Protein AF-A0A1X0R4D3-F1 (afdb_monomer_lite)

Organism: NCBI:txid86635

Foldseek 3Di:
DDDPVNLVVLLVVLLVLLVVLVVLLVVLQQQWEWDQDPVRFIAIGGDFAAFPCVQADPPDDDDDPDGGGGHDYDCVQCPDPLSVVLVVCCLALVNSVVSCCCQPNDPPCDPVNCVSRRPVVNSDVVVDNPRHDPVDHDPVSSVVSSVVVNVVSCVVVVVVVVVVVVVVVVVVVSVCCVVPVPVVVVVVVVD

pLDDT: mean 80.65, std 10.6, range [51.16, 93.94]

Sequence (191 aa):
LKTIEEAVVSASDYIVSYSVQVYKLVLLLKKSRFFKLDNDEIILQHKVGVSIQDIVPESFCCQSDITHFSPPIDRSCLTDDALKKEFNSLFNPSHLQMIHASYFGIQDVTEETLKKHPFQTALRQALNEDGRRSESTDPVVMKLALNRYISNFKNMWSQKMRSRKVLNRVLIVLLRIHLAPKRERRKIEEL

Radius of gyration: 21.41 Å; chains: 1; bounding box: 63×32×58 Å

Secondary structure (DSSP, 8-state):
---HHHHHHHHHHHHHHHHHHHHHHHHHHHHEEEEE-TTS-EEEEE----BGGGTS-TT----TT--BPPPPPPGGGGSSHHHHHHHHHTTSHHHHHHHHHHHHS-S---HHHHHT-HHHHHHHHHH-S-----TT--HHHHHHHHHHHHHHHHHHHHTHHHHHHHHHHHHHHHHHHHH-HHHHHHHHHT-

Structure (mmCIF, N/CA/C/O backbone):
data_AF-A0A1X0R4D3-F1
#
_entry.id   AF-A0A1X0R4D3-F1
#
loop_
_atom_site.group_PDB
_atom_site.id
_atom_site.type_symbol
_atom_site.label_atom_id
_atom_site.label_alt_id
_atom_site.label_comp_id
_atom_site.label_asym_id
_atom_site.label_entity_id
_atom_site.label_seq_id
_atom_site.pdbx_PDB_ins_code
_atom_site.Cartn_x
_atom_site.Cartn_y
_atom_site.Cartn_z
_atom_site.occupancy
_atom_site.B_iso_or_equiv
_atom_site.auth_seq_id
_atom_site.auth_comp_id
_atom_site.auth_asym_id
_atom_site.auth_atom_id
_atom_site.pdbx_PDB_model_num
ATOM 1 N N . LEU A 1 1 ? 10.159 -4.990 -36.218 1.00 51.62 1 LEU A N 1
ATOM 2 C CA . LEU A 1 1 ? 8.978 -4.322 -35.628 1.00 51.62 1 LEU A CA 1
ATOM 3 C C . LEU A 1 1 ? 8.179 -5.392 -34.910 1.00 51.62 1 LEU A C 1
ATOM 5 O O . LEU A 1 1 ? 7.858 -6.370 -35.571 1.00 51.62 1 LEU A O 1
ATOM 9 N N . LYS A 1 2 ? 7.899 -5.235 -33.609 1.00 61.34 2 LYS A N 1
ATOM 10 C CA . LYS A 1 2 ? 6.884 -6.077 -32.963 1.00 61.34 2 LYS A CA 1
ATOM 11 C C . LYS A 1 2 ? 5.542 -5.804 -33.636 1.00 61.34 2 LYS A C 1
ATOM 13 O O . LYS A 1 2 ? 5.251 -4.647 -33.959 1.00 61.34 2 LYS A O 1
ATOM 18 N N . THR A 1 3 ? 4.753 -6.837 -33.889 1.00 81.19 3 THR A N 1
ATOM 19 C CA . THR A 1 3 ? 3.391 -6.641 -34.400 1.00 81.19 3 THR A CA 1
ATOM 20 C C . THR A 1 3 ? 2.536 -5.938 -33.338 1.00 81.19 3 THR A C 1
ATOM 22 O O . THR A 1 3 ? 2.868 -5.929 -32.149 1.00 81.19 3 THR A O 1
ATOM 25 N N . ILE A 1 4 ? 1.424 -5.319 -33.750 1.00 82.12 4 ILE A N 1
ATOM 26 C CA . ILE A 1 4 ? 0.466 -4.719 -32.802 1.00 82.12 4 ILE A CA 1
ATOM 27 C C . ILE A 1 4 ? 0.003 -5.771 -31.783 1.00 82.12 4 ILE A C 1
ATOM 29 O O . ILE A 1 4 ? -0.114 -5.473 -30.599 1.00 82.12 4 ILE A O 1
ATOM 33 N N . GLU A 1 5 ? -0.199 -7.006 -32.238 1.00 84.94 5 GLU A N 1
ATOM 34 C CA . GLU A 1 5 ? -0.562 -8.148 -31.403 1.00 84.94 5 GLU A CA 1
ATOM 35 C C . GLU A 1 5 ? 0.489 -8.433 -30.320 1.00 84.94 5 GLU A C 1
ATOM 37 O O . GLU A 1 5 ? 0.162 -8.435 -29.134 1.00 84.94 5 GLU A O 1
ATOM 42 N N . GLU A 1 6 ? 1.764 -8.561 -30.693 1.00 84.25 6 GLU A N 1
ATOM 43 C CA . GLU A 1 6 ? 2.861 -8.778 -29.740 1.00 84.25 6 GLU A CA 1
ATOM 44 C C . GLU A 1 6 ? 2.986 -7.639 -28.720 1.00 84.25 6 GLU A C 1
ATOM 46 O O . GLU A 1 6 ? 3.268 -7.879 -27.544 1.00 84.25 6 GLU A O 1
ATOM 51 N N . ALA A 1 7 ? 2.762 -6.392 -29.142 1.00 83.62 7 ALA A N 1
ATOM 52 C CA . ALA A 1 7 ? 2.779 -5.244 -28.241 1.00 83.62 7 ALA A CA 1
ATOM 53 C C . ALA A 1 7 ? 1.626 -5.295 -27.223 1.00 83.62 7 ALA A C 1
ATOM 55 O O . ALA A 1 7 ? 1.833 -4.984 -26.048 1.00 83.62 7 ALA A O 1
ATOM 56 N N . VAL A 1 8 ? 0.430 -5.714 -27.646 1.00 85.56 8 VAL A N 1
ATOM 57 C CA . VAL A 1 8 ? -0.743 -5.866 -26.769 1.00 85.56 8 VAL A CA 1
ATOM 58 C C . VAL A 1 8 ? -0.556 -7.012 -25.774 1.00 85.56 8 VAL A C 1
ATOM 60 O O . VAL A 1 8 ? -0.845 -6.831 -24.587 1.00 85.56 8 VAL A O 1
ATOM 63 N N . VAL A 1 9 ? -0.038 -8.159 -26.220 1.00 86.31 9 VAL A N 1
ATOM 64 C CA . VAL A 1 9 ? 0.290 -9.295 -25.339 1.00 86.31 9 VAL A CA 1
ATOM 65 C C . VAL A 1 9 ? 1.323 -8.865 -24.299 1.00 86.31 9 VAL A C 1
ATOM 67 O O . VAL A 1 9 ? 1.075 -8.954 -23.099 1.00 86.31 9 VAL A O 1
ATOM 70 N N . SER A 1 10 ? 2.421 -8.256 -24.747 1.00 85.56 10 SER A N 1
ATOM 71 C CA . SER A 1 10 ? 3.508 -7.797 -23.878 1.00 85.56 10 SER A CA 1
ATOM 72 C C . SER A 1 10 ? 3.051 -6.738 -22.861 1.00 85.56 10 SER A C 1
ATOM 74 O O . SER A 1 10 ? 3.453 -6.779 -21.698 1.00 85.56 10 SER A O 1
ATOM 76 N N . ALA A 1 11 ? 2.165 -5.816 -23.258 1.00 86.69 11 ALA A N 1
ATOM 77 C CA . ALA A 1 11 ? 1.547 -4.861 -22.338 1.00 86.69 11 ALA A CA 1
ATOM 78 C C . ALA A 1 11 ? 0.682 -5.555 -21.275 1.00 86.69 11 ALA A C 1
ATOM 80 O O . ALA A 1 11 ? 0.695 -5.154 -20.108 1.00 86.69 11 ALA A O 1
ATOM 81 N N . SER A 1 12 ? -0.073 -6.576 -21.679 1.00 87.69 12 SER A N 1
ATOM 82 C CA . SER A 1 12 ? -0.988 -7.310 -20.803 1.00 87.69 12 SER A CA 1
ATOM 83 C C . SER A 1 12 ? -0.219 -8.133 -19.772 1.00 87.69 12 SER A C 1
ATOM 85 O O . SER A 1 12 ? -0.490 -8.005 -18.577 1.00 87.69 12 SER A O 1
ATOM 87 N N . ASP A 1 13 ? 0.803 -8.875 -20.203 1.00 88.19 13 ASP A N 1
ATOM 88 C CA . ASP A 1 13 ? 1.687 -9.651 -19.323 1.00 88.19 13 ASP A CA 1
ATOM 89 C C . ASP A 1 13 ? 2.380 -8.759 -18.290 1.00 88.19 13 ASP A C 1
ATOM 91 O O . ASP A 1 13 ? 2.446 -9.083 -17.096 1.00 88.19 13 ASP A O 1
ATOM 95 N N . TYR A 1 14 ? 2.850 -7.589 -18.733 1.00 88.44 14 TYR A N 1
ATOM 96 C CA . TYR A 1 14 ? 3.428 -6.588 -17.848 1.00 88.44 14 TYR A CA 1
ATOM 97 C C . TYR A 1 14 ? 2.412 -6.077 -16.818 1.00 88.44 14 TYR A C 1
ATOM 99 O O . TYR A 1 14 ? 2.726 -6.043 -15.628 1.00 88.44 14 TYR A O 1
ATOM 107 N N . ILE A 1 15 ? 1.192 -5.710 -17.232 1.00 89.88 15 ILE A N 1
ATOM 108 C CA . ILE A 1 15 ? 0.157 -5.223 -16.304 1.00 89.88 15 ILE A CA 1
ATOM 109 C C . ILE A 1 15 ? -0.216 -6.301 -15.292 1.00 89.88 15 ILE A C 1
ATOM 111 O O . ILE A 1 15 ? -0.341 -5.981 -14.110 1.00 89.88 15 ILE A O 1
ATOM 115 N N . VAL A 1 16 ? -0.370 -7.557 -15.717 1.00 89.19 16 VAL A N 1
ATOM 116 C CA . VAL A 1 16 ? -0.650 -8.676 -14.808 1.00 89.19 16 VAL A CA 1
ATOM 117 C C . VAL A 1 16 ? 0.471 -8.788 -13.780 1.00 89.19 16 VAL A C 1
ATOM 119 O O . VAL A 1 16 ? 0.207 -8.698 -12.581 1.00 89.19 16 VAL A O 1
ATOM 122 N N . SER A 1 17 ? 1.722 -8.854 -14.232 1.00 87.81 17 SER A N 1
ATOM 123 C CA . SER A 1 17 ? 2.893 -8.965 -13.355 1.00 87.81 17 SER A CA 1
ATOM 124 C C . SER A 1 17 ? 3.000 -7.792 -12.375 1.00 87.81 17 SER A C 1
ATOM 126 O O . SER A 1 17 ? 3.180 -7.988 -11.174 1.00 87.81 17 SER A O 1
ATOM 128 N N . TYR A 1 18 ? 2.831 -6.562 -12.861 1.00 89.44 18 TYR A N 1
ATOM 129 C CA . TYR A 1 18 ? 2.862 -5.357 -12.037 1.00 89.44 18 TYR A CA 1
ATOM 130 C C . TYR A 1 18 ? 1.703 -5.318 -11.029 1.00 89.44 18 TYR A C 1
ATOM 132 O O . TYR A 1 18 ? 1.905 -5.014 -9.852 1.00 89.44 18 TYR A O 1
ATOM 140 N N . SER A 1 19 ? 0.491 -5.676 -11.460 1.00 89.88 19 SER A N 1
ATOM 141 C CA . SER A 1 19 ? -0.692 -5.708 -10.596 1.00 89.88 19 SER A CA 1
ATOM 142 C C . SER A 1 19 ? -0.553 -6.730 -9.469 1.00 89.88 19 SER A C 1
ATOM 144 O O . SER A 1 19 ? -0.961 -6.441 -8.345 1.00 89.88 19 SER A O 1
ATOM 146 N N . VAL A 1 20 ? 0.101 -7.870 -9.724 1.00 90.00 20 VAL A N 1
ATOM 147 C CA . VAL A 1 20 ? 0.438 -8.860 -8.695 1.00 90.00 20 VAL A CA 1
ATOM 148 C C . VAL A 1 20 ? 1.355 -8.248 -7.638 1.00 90.00 20 VAL A C 1
ATOM 150 O O . VAL A 1 20 ? 1.100 -8.442 -6.451 1.00 90.00 20 VAL A O 1
ATOM 153 N N . GLN A 1 21 ? 2.367 -7.464 -8.023 1.00 88.50 21 GLN A N 1
ATOM 154 C CA . GLN A 1 21 ? 3.248 -6.801 -7.050 1.00 88.50 21 GLN A CA 1
ATOM 155 C C . GLN A 1 21 ? 2.489 -5.780 -6.195 1.00 88.50 21 GLN A C 1
ATOM 157 O O . GLN A 1 21 ? 2.586 -5.798 -4.967 1.00 88.50 21 GLN A O 1
ATOM 162 N N . VAL A 1 22 ? 1.648 -4.943 -6.813 1.00 91.00 22 VAL A N 1
ATOM 163 C CA . VAL A 1 22 ? 0.793 -4.002 -6.068 1.00 91.00 22 VAL A CA 1
ATOM 164 C C . VAL A 1 22 ? -0.162 -4.750 -5.131 1.00 91.00 22 VAL A C 1
ATOM 166 O O . VAL A 1 22 ? -0.347 -4.346 -3.984 1.00 91.00 22 VAL A O 1
ATOM 169 N N . TYR A 1 23 ? -0.748 -5.860 -5.582 1.00 90.56 23 TYR A N 1
ATOM 170 C CA . TYR A 1 23 ? -1.668 -6.661 -4.780 1.00 90.56 23 TYR A CA 1
ATOM 171 C C . TYR A 1 23 ? -0.977 -7.347 -3.596 1.00 90.56 23 TYR A C 1
ATOM 173 O O . TYR A 1 23 ? -1.506 -7.302 -2.485 1.00 90.56 23 TYR A O 1
ATOM 181 N N . LYS A 1 24 ? 0.227 -7.903 -3.789 1.00 89.69 24 LYS A N 1
ATOM 182 C CA . LYS A 1 24 ? 1.063 -8.453 -2.707 1.00 89.69 24 LYS A CA 1
ATOM 183 C C . LYS A 1 24 ? 1.310 -7.410 -1.613 1.00 89.69 24 LYS A C 1
ATOM 185 O O . LYS A 1 24 ? 1.099 -7.706 -0.439 1.00 89.69 24 LYS A O 1
ATOM 190 N N . LEU A 1 25 ? 1.662 -6.178 -1.991 1.00 90.19 25 LEU A N 1
ATOM 191 C CA . LEU A 1 25 ? 1.859 -5.065 -1.051 1.00 90.19 25 LEU A CA 1
ATOM 192 C C . LEU A 1 25 ? 0.580 -4.732 -0.265 1.00 90.19 25 LEU A C 1
ATOM 194 O O . LEU A 1 25 ? 0.620 -4.545 0.950 1.00 90.19 25 LEU A O 1
ATOM 198 N N . VAL A 1 26 ? -0.575 -4.694 -0.935 1.00 89.00 26 VAL A N 1
ATOM 199 C CA . VAL A 1 26 ? -1.869 -4.447 -0.2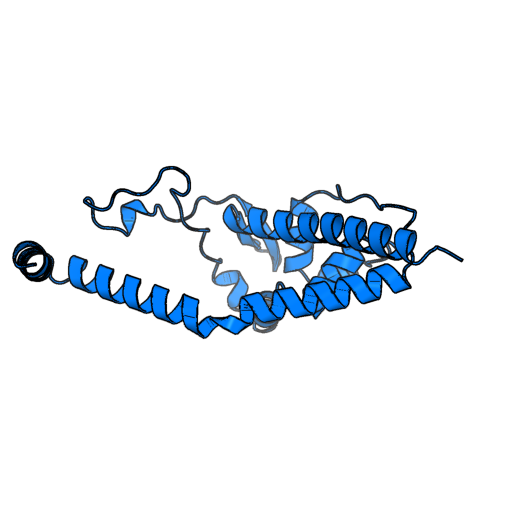74 1.00 89.00 26 VAL A CA 1
ATOM 200 C C . VAL A 1 26 ? -2.238 -5.584 0.686 1.00 89.00 26 VAL A C 1
ATOM 202 O O . VAL A 1 26 ? -2.700 -5.324 1.798 1.00 89.00 26 VAL A O 1
ATOM 205 N N . LEU A 1 27 ? -2.020 -6.842 0.294 1.00 87.81 27 LEU A N 1
ATOM 206 C CA . LEU A 1 27 ? -2.260 -8.003 1.156 1.00 87.81 27 LEU A CA 1
ATOM 207 C C . LEU A 1 27 ? -1.364 -8.001 2.392 1.00 87.81 27 LEU A C 1
ATOM 209 O O . LEU A 1 27 ? -1.817 -8.363 3.480 1.00 87.81 27 LEU A O 1
ATOM 213 N N . LEU A 1 28 ? -0.118 -7.568 2.234 1.00 88.69 28 LEU A N 1
ATOM 214 C CA . LEU A 1 28 ? 0.824 -7.433 3.330 1.00 88.69 28 LEU A CA 1
ATOM 215 C C . LEU A 1 28 ? 0.311 -6.421 4.369 1.00 88.69 28 LEU A C 1
ATOM 217 O O . LEU A 1 28 ? 0.246 -6.733 5.555 1.00 88.69 28 LEU A O 1
ATOM 221 N N . LEU A 1 29 ? -0.184 -5.263 3.922 1.00 87.94 29 LEU A N 1
ATOM 222 C CA . LEU A 1 29 ? -0.802 -4.252 4.793 1.00 87.94 29 LEU A CA 1
ATOM 223 C C . LEU A 1 29 ? -2.123 -4.704 5.436 1.00 87.94 29 LEU A C 1
ATOM 225 O O . LEU A 1 29 ? -2.537 -4.151 6.453 1.00 87.94 29 LEU A O 1
ATOM 229 N N . LYS A 1 30 ? -2.803 -5.716 4.883 1.00 85.06 30 LYS A N 1
ATOM 230 C CA . LYS A 1 30 ? -3.992 -6.309 5.520 1.00 85.06 30 LYS A CA 1
ATOM 231 C C . LYS A 1 30 ? -3.634 -7.074 6.799 1.00 85.06 30 LYS A C 1
ATOM 233 O O . LYS A 1 30 ? -4.459 -7.162 7.703 1.00 85.06 30 LYS A O 1
ATOM 238 N N . LYS A 1 31 ? -2.431 -7.649 6.865 1.00 85.19 31 LYS A N 1
ATOM 239 C CA . LYS A 1 31 ? -1.991 -8.551 7.945 1.00 85.19 31 LYS A CA 1
ATOM 240 C C . LYS A 1 31 ? -0.868 -7.973 8.804 1.00 85.19 31 LYS A C 1
ATOM 242 O O . LYS A 1 31 ? -0.393 -8.642 9.719 1.00 85.19 31 LYS A O 1
ATOM 247 N N . SER A 1 32 ? -0.431 -6.760 8.505 1.00 89.25 32 SER A N 1
ATOM 248 C CA . SER A 1 32 ? 0.728 -6.153 9.139 1.00 89.25 32 SER A CA 1
ATOM 249 C C . SER A 1 32 ? 0.513 -4.661 9.318 1.00 89.25 32 SER A C 1
ATOM 251 O O . SER A 1 32 ? -0.249 -4.035 8.583 1.00 89.25 32 SER A O 1
ATOM 253 N N . ARG A 1 33 ? 1.206 -4.080 10.292 1.00 89.69 33 ARG A N 1
ATOM 254 C CA . ARG A 1 33 ? 1.240 -2.633 10.508 1.00 89.69 33 ARG A CA 1
ATOM 255 C C . ARG A 1 33 ? 2.671 -2.124 10.450 1.00 89.69 33 ARG A C 1
ATOM 257 O O . ARG A 1 33 ? 3.603 -2.853 10.786 1.00 89.69 33 ARG A O 1
ATOM 264 N N . PHE A 1 34 ? 2.823 -0.861 10.076 1.00 91.31 34 PHE A N 1
ATOM 265 C CA . PHE A 1 34 ? 4.088 -0.162 10.258 1.00 91.31 34 PHE A CA 1
ATOM 266 C C . PHE A 1 34 ? 4.344 0.084 11.740 1.00 91.31 34 PHE A C 1
ATOM 268 O O . PHE A 1 34 ? 3.413 0.401 12.489 1.00 91.31 34 PHE A O 1
ATOM 275 N N . PHE A 1 35 ? 5.600 -0.055 12.134 1.00 89.38 35 PHE A N 1
ATOM 276 C CA . PHE A 1 35 ? 6.083 0.202 13.478 1.00 89.38 35 PHE A CA 1
ATOM 277 C C . PHE A 1 35 ? 7.390 0.984 13.393 1.00 89.38 35 PHE A C 1
ATOM 279 O O . PHE A 1 35 ? 8.242 0.660 12.567 1.00 89.38 35 PHE A O 1
ATOM 286 N N . LYS A 1 36 ? 7.520 2.010 14.232 1.00 89.94 36 LYS A N 1
ATOM 287 C CA . LYS A 1 36 ? 8.731 2.816 14.347 1.00 89.94 36 LYS A CA 1
ATOM 288 C C . LYS A 1 36 ? 9.568 2.285 15.508 1.00 89.94 36 LYS A C 1
ATOM 290 O O . LYS A 1 36 ? 9.078 2.249 16.634 1.00 89.94 36 LYS A O 1
ATOM 295 N N . LEU A 1 37 ? 10.785 1.850 15.210 1.00 87.69 37 LEU A N 1
ATOM 296 C CA . LEU A 1 37 ? 11.778 1.420 16.191 1.00 87.69 37 LEU A CA 1
ATOM 297 C C . LEU A 1 37 ? 12.447 2.632 16.863 1.00 87.69 37 LEU A C 1
ATOM 299 O O . LEU A 1 37 ? 12.356 3.761 16.379 1.00 87.69 37 LEU A O 1
ATOM 303 N N . ASP A 1 38 ? 13.157 2.385 17.964 1.00 86.25 38 ASP A N 1
ATOM 304 C CA . ASP A 1 38 ? 13.852 3.429 18.736 1.00 86.25 38 ASP A CA 1
ATOM 305 C C . ASP A 1 38 ? 14.981 4.116 17.945 1.00 86.25 38 ASP A C 1
ATOM 307 O O . ASP A 1 38 ? 15.351 5.247 18.241 1.00 86.25 38 ASP A O 1
ATOM 311 N N . ASN A 1 39 ? 15.508 3.453 16.911 1.00 85.38 39 ASN A N 1
ATOM 312 C CA . ASN A 1 39 ? 16.505 3.985 15.975 1.00 85.38 39 ASN A CA 1
ATOM 313 C C . ASN A 1 39 ? 15.883 4.790 14.810 1.00 85.38 39 ASN A C 1
ATOM 315 O O . ASN A 1 39 ? 16.547 4.997 13.796 1.00 85.38 39 ASN A O 1
ATOM 319 N N . ASP A 1 40 ? 14.612 5.186 14.924 1.00 82.88 40 ASP A N 1
ATOM 320 C CA . ASP A 1 40 ? 13.802 5.845 13.890 1.00 82.88 40 ASP A CA 1
ATOM 321 C C . ASP A 1 40 ? 13.528 5.014 12.620 1.00 82.88 40 ASP A C 1
ATOM 323 O O . ASP A 1 40 ? 12.908 5.508 11.673 1.00 82.88 40 ASP A O 1
ATOM 327 N N . GLU A 1 41 ? 13.910 3.737 12.596 1.00 87.94 41 GLU A N 1
ATOM 328 C CA . GLU A 1 41 ? 13.637 2.844 11.476 1.00 87.94 41 GLU A CA 1
ATOM 329 C C . GLU A 1 41 ? 12.161 2.432 11.441 1.00 87.94 41 GLU A C 1
ATOM 331 O O . GLU A 1 41 ? 11.549 2.098 12.460 1.00 87.94 41 GLU A O 1
ATOM 336 N N . ILE A 1 42 ? 11.581 2.433 10.240 1.00 90.31 42 ILE A N 1
ATOM 337 C CA . ILE A 1 42 ? 10.231 1.925 10.013 1.00 90.31 42 ILE A CA 1
ATOM 338 C C . ILE A 1 42 ? 10.330 0.480 9.551 1.00 90.31 42 ILE A C 1
ATOM 340 O O . ILE A 1 42 ? 10.905 0.197 8.504 1.00 90.31 42 ILE A O 1
ATOM 344 N N . ILE A 1 43 ? 9.695 -0.417 10.295 1.00 90.50 43 ILE A N 1
ATOM 345 C CA . ILE A 1 43 ? 9.566 -1.828 9.935 1.00 90.50 43 ILE A CA 1
ATOM 346 C C . ILE A 1 43 ? 8.102 -2.202 9.749 1.00 90.50 43 ILE A C 1
ATOM 348 O O . ILE A 1 43 ? 7.185 -1.505 10.199 1.00 90.50 43 ILE A O 1
ATOM 352 N N . LEU A 1 44 ? 7.873 -3.342 9.103 1.00 90.69 44 LEU A N 1
ATOM 353 C CA . LEU A 1 44 ? 6.548 -3.921 8.977 1.00 90.69 44 LEU A CA 1
ATOM 354 C C . LEU A 1 44 ? 6.416 -5.147 9.883 1.00 90.69 44 LEU A C 1
ATOM 356 O O . LEU A 1 44 ? 7.121 -6.138 9.716 1.00 90.69 44 LEU A O 1
ATOM 360 N N . GLN A 1 45 ? 5.488 -5.087 10.835 1.00 89.38 45 GLN A N 1
ATOM 361 C CA . GLN A 1 45 ? 5.265 -6.149 11.811 1.00 89.38 45 GLN A CA 1
ATOM 362 C C . GLN A 1 45 ? 3.915 -6.822 11.567 1.00 89.38 45 GLN A C 1
ATOM 364 O O . GLN A 1 45 ? 2.888 -6.142 11.463 1.00 89.38 45 GLN A O 1
ATOM 369 N N . HIS A 1 46 ? 3.903 -8.156 11.525 1.00 88.88 46 HIS A N 1
ATOM 370 C CA . HIS A 1 46 ? 2.661 -8.922 11.483 1.00 88.88 46 HIS A CA 1
ATOM 371 C C . HIS A 1 46 ? 1.810 -8.621 12.721 1.00 88.88 46 HIS A C 1
ATOM 373 O O . HIS A 1 46 ? 2.302 -8.660 13.851 1.00 88.88 46 HIS A O 1
ATOM 379 N N . LYS A 1 47 ? 0.530 -8.309 12.514 1.00 86.81 47 LYS A N 1
ATOM 380 C CA . LYS A 1 47 ? -0.405 -8.047 13.606 1.00 86.81 47 LYS A CA 1
ATOM 381 C C . LYS A 1 47 ? -1.824 -8.372 13.175 1.00 86.81 47 LYS A C 1
ATOM 383 O O . LYS A 1 47 ? -2.290 -7.913 12.134 1.00 86.81 47 LYS A O 1
ATOM 388 N N . VAL A 1 48 ? -2.523 -9.114 14.023 1.00 83.44 48 VAL A N 1
ATOM 389 C CA . VAL A 1 48 ? -3.959 -9.345 13.874 1.00 83.44 48 VAL A CA 1
ATOM 390 C C . VAL A 1 48 ? -4.689 -8.068 14.294 1.00 83.44 48 VAL A C 1
ATOM 392 O O . VAL A 1 48 ? -4.400 -7.501 15.350 1.00 83.44 48 VAL A O 1
ATOM 395 N N . GLY A 1 49 ? -5.568 -7.557 13.432 1.00 84.50 49 GLY A N 1
ATOM 396 C CA . GLY A 1 49 ? -6.390 -6.398 13.766 1.00 84.50 49 GLY A CA 1
ATOM 397 C C . GLY A 1 49 ? -7.572 -6.763 14.659 1.00 84.50 49 GLY A C 1
ATOM 398 O O . GLY A 1 49 ? -7.652 -7.861 15.195 1.00 84.50 49 GLY A O 1
ATOM 399 N N . VAL A 1 50 ? -8.491 -5.818 14.837 1.00 85.44 50 VAL A N 1
ATOM 400 C CA . VAL A 1 50 ? -9.663 -6.005 15.706 1.00 85.44 50 VAL A CA 1
ATOM 401 C C . VAL A 1 50 ? -10.624 -7.009 15.071 1.00 85.44 50 VAL A C 1
ATOM 403 O O . VAL A 1 50 ? -10.863 -6.937 13.860 1.00 85.44 50 VAL A O 1
ATOM 406 N N . SER A 1 51 ? -11.169 -7.933 15.866 1.00 85.38 51 SER A N 1
ATOM 407 C CA . SER A 1 51 ? -12.202 -8.855 15.392 1.00 85.38 51 SER A CA 1
ATOM 408 C C . SER A 1 51 ? -13.452 -8.070 15.009 1.00 85.38 51 SER A C 1
ATOM 410 O O . SER A 1 51 ? -13.868 -7.138 15.698 1.00 85.38 51 SER A O 1
ATOM 412 N N . ILE A 1 52 ? -14.074 -8.438 13.891 1.00 81.88 52 ILE A N 1
ATOM 413 C CA . ILE A 1 52 ? -15.329 -7.814 13.466 1.00 81.88 52 ILE A CA 1
ATOM 414 C C . ILE A 1 52 ? -16.423 -8.089 14.501 1.00 81.88 52 ILE A C 1
ATOM 416 O O . ILE A 1 52 ? -17.222 -7.195 14.768 1.00 81.88 52 ILE A O 1
ATOM 420 N N . GLN A 1 53 ? -16.416 -9.276 15.118 1.00 82.69 53 GLN A N 1
ATOM 421 C CA . GLN A 1 53 ? -17.385 -9.678 16.145 1.00 82.69 53 GLN A CA 1
ATOM 422 C C . GLN A 1 53 ? -17.333 -8.792 17.394 1.00 82.69 53 GLN A C 1
ATOM 424 O O . GLN A 1 53 ? -18.356 -8.612 18.040 1.00 82.69 53 GLN A O 1
ATOM 429 N N . ASP A 1 54 ? -16.185 -8.172 17.684 1.00 82.88 54 ASP A N 1
ATOM 430 C CA . ASP A 1 54 ? -16.053 -7.246 18.817 1.00 82.88 54 ASP A CA 1
ATOM 431 C C . ASP A 1 54 ? -16.737 -5.892 18.547 1.00 82.88 54 ASP A C 1
ATOM 433 O O . ASP A 1 54 ? -16.919 -5.084 19.457 1.00 82.88 54 ASP A O 1
ATOM 437 N N . ILE A 1 55 ? -17.071 -5.601 17.284 1.00 79.62 55 ILE A N 1
ATOM 438 C CA . ILE A 1 55 ? -17.620 -4.311 16.840 1.00 79.62 55 ILE A CA 1
ATOM 439 C C . ILE A 1 55 ? -19.085 -4.440 16.420 1.00 79.62 55 ILE A C 1
ATOM 441 O O . ILE A 1 55 ? -19.877 -3.514 16.625 1.00 79.62 55 ILE A O 1
ATOM 445 N N . VAL A 1 56 ? -19.450 -5.548 15.776 1.00 77.00 56 VAL A N 1
ATOM 446 C CA . VAL A 1 56 ? -20.822 -5.782 15.320 1.00 77.00 56 VAL A CA 1
ATOM 447 C C . VAL A 1 56 ? -21.674 -6.384 16.443 1.00 77.00 56 VAL A C 1
ATOM 449 O O . VA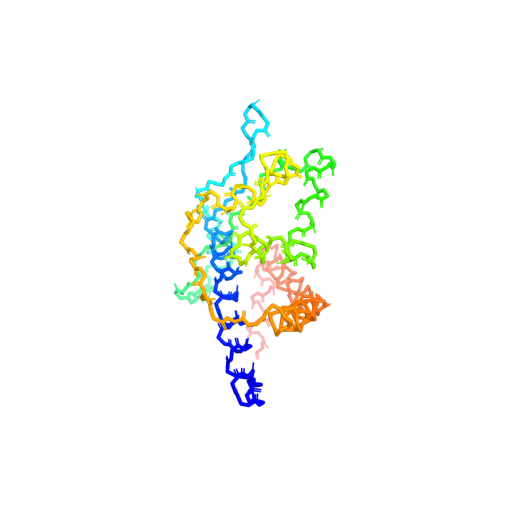L A 1 56 ? -21.143 -7.040 17.333 1.00 77.00 56 VAL A O 1
ATOM 452 N N . PRO A 1 57 ? -23.003 -6.181 16.430 1.00 75.00 57 PRO A N 1
ATOM 453 C CA . PRO A 1 57 ? -23.891 -6.835 17.386 1.00 75.00 57 PRO A CA 1
ATOM 454 C C . PRO A 1 57 ? -23.785 -8.362 17.301 1.00 75.00 57 PRO A C 1
ATOM 456 O O . PRO A 1 57 ? -23.617 -8.895 16.208 1.00 75.00 57 PRO A O 1
ATOM 459 N N . GLU A 1 58 ? -23.995 -9.063 18.418 1.00 74.75 58 GLU A N 1
ATOM 460 C CA . GLU A 1 58 ? -23.956 -10.538 18.485 1.00 74.75 58 GLU A CA 1
ATOM 461 C C . GLU A 1 58 ? -24.879 -11.227 17.465 1.00 74.75 58 GLU A C 1
ATOM 463 O O . GLU A 1 58 ? -24.581 -12.312 16.978 1.00 74.75 58 GLU A O 1
ATOM 468 N N . SER A 1 59 ? -25.994 -10.585 17.102 1.00 73.12 59 SER A N 1
ATOM 469 C CA . SER A 1 59 ? -26.942 -11.097 16.107 1.00 73.12 59 SER A CA 1
ATOM 470 C C . SER A 1 59 ? -26.471 -10.948 14.656 1.00 73.12 59 SER A C 1
ATOM 472 O O . SER A 1 59 ? -27.162 -11.391 13.739 1.00 73.12 59 SER A O 1
ATOM 474 N N . PHE A 1 60 ? -25.334 -10.295 14.413 1.00 72.12 60 PHE A N 1
ATOM 475 C CA . PHE A 1 60 ? -24.790 -10.101 13.078 1.00 72.12 60 PHE A CA 1
ATOM 476 C C . PHE A 1 60 ? -23.916 -11.295 12.683 1.00 72.12 60 PHE A C 1
ATOM 478 O O . PHE A 1 60 ? -22.786 -11.447 13.144 1.00 72.12 60 PHE A O 1
ATOM 485 N N . CYS A 1 61 ? -24.426 -12.140 11.786 1.00 69.12 61 CYS A N 1
ATOM 486 C CA . CYS A 1 61 ? -23.657 -13.254 11.242 1.00 69.12 61 CYS A CA 1
ATOM 487 C C . CYS A 1 61 ? -22.561 -12.743 10.295 1.00 69.12 61 CYS A C 1
ATOM 489 O O . CYS A 1 61 ? -22.812 -12.456 9.123 1.00 69.12 61 CYS A O 1
ATOM 491 N N . CYS A 1 62 ? -21.327 -12.653 10.791 1.00 66.12 62 CYS A N 1
ATOM 492 C CA . CYS A 1 62 ? -20.160 -12.432 9.942 1.00 66.12 62 CYS A CA 1
ATOM 493 C C . CYS A 1 62 ? -19.973 -13.629 8.995 1.00 66.12 62 CYS A C 1
ATOM 495 O O . CYS A 1 62 ? -19.868 -14.768 9.449 1.00 66.12 62 CYS A O 1
ATOM 497 N N . GLN A 1 63 ? -19.898 -13.381 7.684 1.00 64.38 63 GLN A N 1
ATOM 498 C CA . GLN A 1 63 ? -19.459 -14.398 6.723 1.00 64.38 63 GLN A CA 1
ATOM 499 C C . GLN A 1 63 ? -17.990 -14.777 6.992 1.00 64.38 63 GLN A C 1
ATOM 501 O O . GLN A 1 63 ? -17.178 -13.928 7.362 1.00 64.38 63 GLN A O 1
ATOM 506 N N . SER A 1 64 ? -17.663 -16.058 6.820 1.00 61.62 64 SER A N 1
ATOM 507 C CA . SER A 1 64 ? -16.450 -16.730 7.320 1.00 61.62 64 SER A CA 1
ATOM 508 C C . SER A 1 64 ? -15.111 -16.193 6.807 1.00 61.62 64 SER A C 1
ATOM 510 O O . SER A 1 64 ? -14.076 -16.438 7.425 1.00 61.62 64 SER A O 1
ATOM 512 N N . ASP A 1 65 ? -15.101 -15.462 5.696 1.00 68.75 65 ASP A N 1
ATOM 513 C CA . ASP A 1 65 ? -13.860 -15.230 4.948 1.00 68.75 65 ASP A CA 1
ATOM 514 C C . ASP A 1 65 ? -13.068 -14.014 5.460 1.00 68.75 65 ASP A C 1
ATOM 516 O O . ASP A 1 65 ? -11.872 -13.862 5.185 1.00 68.75 65 ASP A O 1
ATOM 520 N N . ILE A 1 66 ? -13.717 -13.127 6.222 1.00 68.44 66 ILE A N 1
ATOM 521 C CA . ILE A 1 66 ? -13.088 -11.958 6.843 1.00 68.44 66 ILE A CA 1
ATOM 522 C C . ILE A 1 66 ? -13.563 -11.877 8.289 1.00 68.44 66 ILE A C 1
ATOM 524 O O . ILE A 1 66 ? -14.698 -11.508 8.560 1.00 68.44 66 ILE A O 1
ATOM 528 N N . THR A 1 67 ? -12.668 -12.201 9.217 1.00 79.06 67 THR A N 1
ATOM 529 C CA . THR A 1 67 ? -12.956 -12.204 10.660 1.00 79.06 67 THR A CA 1
ATOM 530 C C . THR A 1 67 ? -12.362 -11.005 11.391 1.00 79.06 67 THR A C 1
ATOM 532 O O . THR A 1 67 ? -12.876 -10.610 12.431 1.00 79.06 67 THR A O 1
ATOM 535 N N . HIS A 1 68 ? -11.317 -10.388 10.834 1.00 83.44 68 HIS A N 1
ATOM 536 C CA . HIS A 1 68 ? -10.590 -9.284 11.456 1.00 83.44 68 HIS A CA 1
ATOM 537 C C . HIS A 1 68 ? -10.417 -8.115 10.483 1.00 83.44 68 HIS A C 1
ATOM 539 O O . HIS A 1 68 ? -10.223 -8.306 9.277 1.00 83.44 68 HIS A O 1
ATOM 545 N N . PHE A 1 69 ? -10.447 -6.898 11.022 1.00 82.50 69 PHE A N 1
ATOM 546 C CA . PHE A 1 69 ? -10.025 -5.695 10.312 1.00 82.50 69 PHE A CA 1
ATOM 547 C C . PHE A 1 69 ? -8.503 -5.677 10.120 1.00 82.50 69 PHE A C 1
ATOM 549 O O . PHE A 1 69 ? -7.766 -6.356 10.834 1.00 82.50 69 PHE A O 1
ATOM 556 N N . SER A 1 70 ? -8.017 -4.867 9.175 1.00 81.94 70 SER A N 1
ATOM 557 C CA . SER A 1 70 ? -6.583 -4.572 9.095 1.00 81.94 70 SER A CA 1
ATOM 558 C C . SER A 1 70 ? -6.112 -3.920 10.402 1.00 81.94 70 SER A C 1
ATOM 560 O O . SER A 1 70 ? -6.857 -3.117 10.980 1.00 81.94 70 SER A O 1
ATOM 562 N N . PRO A 1 71 ? -4.899 -4.231 10.888 1.00 85.12 71 PRO A N 1
ATOM 563 C CA . PRO A 1 71 ? -4.389 -3.635 12.113 1.00 85.12 71 PRO A CA 1
ATOM 564 C C . PRO A 1 71 ? -4.288 -2.106 11.968 1.00 85.12 71 PRO A C 1
ATOM 566 O O . PRO A 1 71 ? -3.940 -1.603 10.896 1.00 85.12 71 PRO A O 1
ATOM 569 N N . PRO A 1 72 ? -4.588 -1.340 13.033 1.00 78.69 72 PRO A N 1
ATOM 570 C CA . PRO A 1 72 ? -4.457 0.106 12.988 1.00 78.69 72 PRO A CA 1
ATOM 571 C C . PRO A 1 72 ? -2.990 0.507 12.802 1.00 78.69 72 PRO A C 1
ATOM 573 O O . PRO A 1 72 ? -2.072 -0.164 13.287 1.00 78.69 72 PRO A O 1
ATOM 576 N N . ILE A 1 73 ? -2.787 1.636 12.125 1.00 79.06 73 ILE A N 1
ATOM 577 C CA . ILE A 1 73 ? -1.467 2.254 11.969 1.00 79.06 73 ILE A CA 1
ATOM 578 C C . ILE A 1 73 ? -0.951 2.659 13.351 1.00 79.06 73 ILE A C 1
ATOM 580 O O . ILE A 1 73 ? -1.713 3.188 14.168 1.00 79.06 73 ILE A O 1
ATOM 584 N N . ASP A 1 74 ? 0.336 2.427 13.607 1.00 83.81 74 ASP A N 1
ATOM 585 C CA . ASP A 1 74 ? 0.967 2.955 14.808 1.00 83.81 74 ASP A CA 1
ATOM 586 C C . ASP A 1 74 ? 1.062 4.481 14.727 1.00 83.81 74 ASP A C 1
ATOM 588 O O . ASP A 1 74 ? 1.609 5.039 13.774 1.00 83.81 74 ASP A O 1
ATOM 592 N N . ARG A 1 75 ? 0.491 5.172 15.717 1.00 84.69 75 ARG A N 1
ATOM 593 C CA . ARG A 1 75 ? 0.441 6.638 15.714 1.00 84.69 75 ARG A CA 1
ATOM 594 C C . ARG A 1 75 ? 1.832 7.252 15.838 1.00 84.69 75 ARG A C 1
ATOM 596 O O . ARG A 1 75 ? 2.002 8.374 15.371 1.00 84.69 75 ARG A O 1
ATOM 603 N N . SER A 1 76 ? 2.808 6.528 16.392 1.00 83.62 76 SER A N 1
ATOM 604 C CA . SER A 1 76 ? 4.210 6.964 16.439 1.00 83.62 76 SER A CA 1
ATOM 605 C C . SER A 1 76 ? 4.816 7.167 15.045 1.00 83.62 76 SER A C 1
ATOM 607 O O . SER A 1 76 ? 5.686 8.014 14.878 1.00 83.62 76 SER A O 1
ATOM 609 N N . CYS A 1 77 ? 4.310 6.472 14.021 1.00 83.19 77 CYS A N 1
ATOM 610 C CA . CYS A 1 77 ? 4.728 6.662 12.630 1.00 83.19 77 CYS A CA 1
ATOM 611 C C . CYS A 1 77 ? 4.158 7.944 11.997 1.00 83.19 77 CYS A C 1
ATOM 613 O O . CYS A 1 77 ? 4.542 8.297 10.885 1.00 83.19 77 CYS A O 1
ATOM 615 N N . LEU A 1 78 ? 3.200 8.609 12.654 1.00 84.94 78 LEU A N 1
ATOM 616 C CA . LEU A 1 78 ? 2.464 9.765 12.125 1.00 84.94 78 LEU A CA 1
ATOM 617 C C . LEU A 1 78 ? 2.680 11.047 12.944 1.00 84.94 78 LEU A C 1
ATOM 619 O O . LEU A 1 78 ? 1.982 12.036 12.706 1.00 84.94 78 LEU A O 1
ATOM 623 N N . THR A 1 79 ? 3.588 11.025 13.924 1.00 84.88 79 THR A N 1
ATOM 624 C CA . THR A 1 79 ? 3.951 12.203 14.728 1.00 84.88 79 THR A CA 1
ATOM 625 C C . THR A 1 79 ? 4.860 13.161 13.968 1.00 84.88 79 THR A C 1
ATOM 627 O O . THR A 1 79 ? 4.747 14.368 14.153 1.00 84.88 79 THR A O 1
ATOM 630 N N . ASP A 1 80 ? 5.724 12.631 13.103 1.00 87.31 80 ASP A N 1
ATOM 631 C CA . ASP A 1 80 ? 6.594 13.405 12.223 1.00 87.31 80 ASP A CA 1
ATOM 632 C C . ASP A 1 80 ? 5.877 13.777 10.913 1.00 87.31 80 ASP A C 1
ATOM 634 O O . ASP A 1 80 ? 5.245 12.936 10.264 1.00 87.31 80 ASP A O 1
ATOM 638 N N . ASP A 1 81 ? 5.979 15.044 10.509 1.00 89.19 81 ASP A N 1
ATOM 639 C CA . ASP A 1 81 ? 5.284 15.559 9.327 1.00 89.19 81 ASP A CA 1
ATOM 640 C C . ASP A 1 81 ? 5.834 14.983 8.016 1.00 89.19 81 ASP A C 1
ATOM 642 O O . ASP A 1 81 ? 5.066 14.791 7.062 1.00 89.19 81 ASP A O 1
ATOM 646 N N . ALA A 1 82 ? 7.133 14.670 7.949 1.00 87.19 82 ALA A N 1
ATOM 647 C CA . ALA A 1 82 ? 7.732 14.066 6.764 1.00 87.19 82 ALA A CA 1
ATOM 648 C C . ALA A 1 82 ? 7.248 12.619 6.591 1.00 87.19 82 ALA A C 1
ATOM 650 O O . ALA A 1 82 ? 6.731 12.279 5.521 1.00 87.19 82 ALA A O 1
ATOM 651 N N . LEU A 1 83 ? 7.287 11.813 7.658 1.00 87.44 83 LEU A N 1
ATOM 652 C CA . LEU A 1 83 ? 6.746 10.451 7.675 1.00 87.44 83 LEU A CA 1
ATOM 653 C C . LEU A 1 83 ? 5.248 10.441 7.374 1.00 87.44 83 LEU A C 1
ATOM 655 O O . LEU A 1 83 ? 4.778 9.659 6.551 1.00 87.44 83 LEU A O 1
ATOM 659 N N . LYS A 1 84 ? 4.473 11.350 7.966 1.00 89.56 84 LYS A N 1
ATOM 660 C CA . LYS A 1 84 ? 3.039 11.467 7.682 1.00 89.56 84 LYS A CA 1
ATOM 661 C C . LYS A 1 84 ? 2.775 11.810 6.215 1.00 89.56 84 LYS A C 1
ATOM 663 O O . LYS A 1 84 ? 1.847 11.264 5.611 1.00 89.56 84 LYS A O 1
ATOM 668 N N . LYS A 1 85 ? 3.556 12.717 5.622 1.00 89.31 85 LYS A N 1
ATOM 669 C CA . LYS A 1 85 ? 3.440 1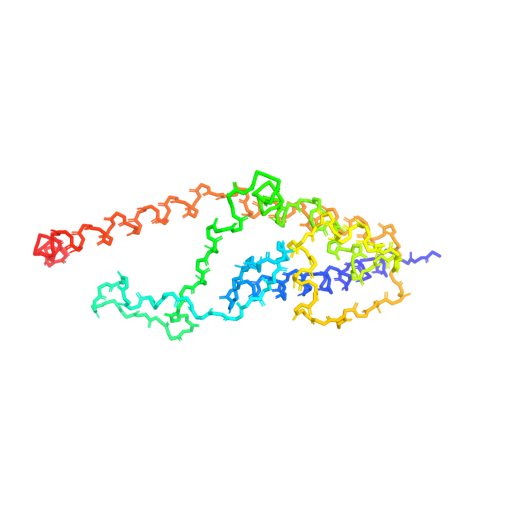3.077 4.201 1.00 89.31 85 LYS A CA 1
ATOM 670 C C . LYS A 1 85 ? 3.777 11.893 3.300 1.00 89.31 85 LYS A C 1
ATOM 672 O O . LYS A 1 85 ? 3.051 11.653 2.336 1.00 89.31 85 LYS A O 1
ATOM 677 N N . GLU A 1 86 ? 4.826 11.148 3.622 1.00 88.50 86 GLU A N 1
ATOM 678 C CA . GLU A 1 86 ? 5.216 9.949 2.885 1.00 88.50 86 GLU A CA 1
ATOM 679 C C . GLU A 1 86 ? 4.173 8.834 3.025 1.00 88.50 86 GLU A C 1
ATOM 681 O O . GLU A 1 86 ? 3.742 8.273 2.019 1.00 88.50 86 GLU A O 1
ATOM 686 N N . PHE A 1 87 ? 3.670 8.581 4.232 1.00 88.94 87 PHE A N 1
ATOM 687 C CA . PHE A 1 87 ? 2.591 7.626 4.470 1.00 88.94 87 PHE A CA 1
ATOM 688 C C . PHE A 1 87 ? 1.351 7.961 3.629 1.00 88.94 87 PHE A C 1
ATOM 690 O O . PHE A 1 87 ? 0.793 7.108 2.941 1.00 88.94 87 PHE A O 1
ATOM 697 N N . ASN A 1 88 ? 0.950 9.236 3.603 1.00 87.25 88 ASN A N 1
ATOM 698 C CA . ASN A 1 88 ? -0.159 9.710 2.769 1.00 87.25 88 ASN A CA 1
ATOM 699 C C . ASN A 1 88 ? 0.128 9.616 1.260 1.00 87.25 88 ASN A C 1
ATOM 701 O O . ASN A 1 88 ? -0.793 9.720 0.446 1.00 87.25 88 ASN A O 1
ATOM 705 N N . SER A 1 89 ? 1.396 9.449 0.881 1.00 88.50 89 SER A N 1
ATOM 706 C CA . SER A 1 89 ? 1.831 9.254 -0.497 1.00 88.50 89 SER A CA 1
ATOM 707 C C . SER A 1 89 ? 1.775 7.787 -0.943 1.00 88.50 89 SER A C 1
ATOM 709 O O . SER A 1 89 ? 1.844 7.527 -2.145 1.00 88.50 89 SER A O 1
ATOM 711 N N . LEU A 1 90 ? 1.572 6.833 -0.024 1.00 89.56 90 LEU A N 1
ATOM 712 C CA . LEU A 1 90 ? 1.433 5.419 -0.367 1.00 89.56 90 LEU A CA 1
ATOM 713 C C . LEU A 1 90 ? 0.322 5.206 -1.405 1.00 89.56 90 LEU A C 1
ATOM 715 O O . LEU A 1 90 ? -0.798 5.704 -1.294 1.00 89.56 90 LEU A O 1
ATOM 719 N N . PHE A 1 91 ? 0.671 4.449 -2.442 1.00 90.38 91 PHE A N 1
ATOM 720 C CA . PHE A 1 91 ? -0.154 4.129 -3.615 1.00 90.38 91 PHE A CA 1
ATOM 721 C C . PHE A 1 91 ? -0.677 5.339 -4.404 1.00 90.38 91 PHE A C 1
ATOM 723 O O . PHE A 1 91 ? -1.591 5.211 -5.223 1.00 90.38 91 PHE A O 1
ATOM 730 N N . ASN A 1 92 ? -0.083 6.517 -4.216 1.00 90.44 92 ASN A N 1
ATOM 731 C CA . ASN A 1 92 ? -0.253 7.612 -5.158 1.00 90.44 92 ASN A CA 1
ATOM 732 C C . ASN A 1 92 ? 0.530 7.322 -6.464 1.00 90.44 92 ASN A C 1
ATOM 734 O O . ASN A 1 92 ? 1.319 6.375 -6.521 1.00 90.44 92 ASN A O 1
ATOM 738 N N . PRO A 1 93 ? 0.358 8.134 -7.524 1.00 90.81 93 PRO A N 1
ATOM 739 C CA . PRO A 1 93 ? 1.087 7.946 -8.779 1.00 90.81 93 PRO A CA 1
ATOM 740 C C . PRO A 1 93 ? 2.616 7.853 -8.637 1.00 90.81 93 PRO A C 1
ATOM 742 O O . PRO A 1 93 ? 3.225 7.032 -9.313 1.00 90.81 93 PRO A O 1
ATOM 745 N N . SER A 1 94 ? 3.223 8.645 -7.747 1.00 88.81 94 SER A N 1
ATOM 746 C CA . SER A 1 94 ? 4.672 8.626 -7.494 1.00 88.81 94 SER A CA 1
ATOM 747 C C . SER A 1 94 ? 5.112 7.309 -6.848 1.00 88.81 94 SER A C 1
ATOM 749 O O . SER A 1 94 ? 6.036 6.652 -7.318 1.00 88.81 94 SER A O 1
ATOM 751 N N . HIS A 1 95 ? 4.383 6.846 -5.831 1.00 90.31 95 HIS A N 1
ATOM 752 C CA . HIS A 1 95 ? 4.648 5.563 -5.187 1.00 90.31 95 HIS A CA 1
ATOM 753 C C . HIS A 1 95 ? 4.457 4.384 -6.150 1.00 90.31 95 HIS A C 1
ATOM 755 O O . HIS A 1 95 ? 5.254 3.454 -6.161 1.00 90.31 95 HIS A O 1
ATOM 761 N N . LEU A 1 96 ? 3.443 4.430 -7.019 1.00 91.94 96 LEU A N 1
ATOM 762 C CA . LEU A 1 96 ? 3.237 3.407 -8.050 1.00 91.94 96 LEU A CA 1
ATOM 763 C C . LEU A 1 96 ? 4.403 3.363 -9.056 1.00 91.94 96 LEU A C 1
ATOM 765 O O . LEU A 1 96 ? 4.843 2.275 -9.435 1.00 91.94 96 LEU A O 1
ATOM 769 N N . GLN A 1 97 ? 4.951 4.517 -9.446 1.00 90.12 97 GLN A N 1
ATOM 770 C CA . GLN A 1 97 ? 6.176 4.574 -10.253 1.00 90.12 97 GLN A CA 1
ATOM 771 C C . GLN A 1 97 ? 7.385 3.997 -9.504 1.00 90.12 97 GLN A C 1
ATOM 773 O O . GLN A 1 97 ? 8.187 3.288 -10.104 1.00 90.12 97 GLN A O 1
ATOM 778 N N . MET A 1 98 ? 7.486 4.229 -8.196 1.00 87.06 98 MET A N 1
ATOM 779 C CA . MET A 1 98 ? 8.550 3.675 -7.354 1.00 87.06 98 MET A CA 1
ATOM 780 C C . MET A 1 98 ? 8.468 2.148 -7.232 1.00 87.06 98 MET A C 1
ATOM 782 O O . MET A 1 98 ? 9.490 1.469 -7.316 1.00 87.06 98 MET A O 1
ATOM 786 N N . ILE A 1 99 ? 7.256 1.593 -7.117 1.00 88.38 99 ILE A N 1
ATOM 787 C CA . ILE A 1 99 ? 7.016 0.143 -7.189 1.00 88.38 99 ILE A CA 1
ATOM 788 C C . ILE A 1 99 ? 7.477 -0.388 -8.552 1.00 88.38 99 ILE A C 1
ATOM 790 O O . ILE A 1 99 ? 8.184 -1.389 -8.609 1.00 88.38 99 ILE A O 1
ATOM 794 N N . HIS A 1 100 ? 7.142 0.296 -9.653 1.00 87.56 100 HIS A N 1
ATOM 795 C CA . HIS A 1 100 ? 7.620 -0.103 -10.981 1.00 87.56 100 HIS A CA 1
ATOM 796 C C . HIS A 1 100 ? 9.150 -0.106 -11.040 1.00 87.56 100 HIS A C 1
ATOM 798 O O . HIS A 1 100 ? 9.733 -1.107 -11.436 1.00 87.56 100 HIS A O 1
ATOM 804 N N . ALA A 1 101 ? 9.801 0.971 -10.598 1.00 85.25 101 ALA A N 1
ATOM 805 C CA . ALA A 1 101 ? 11.256 1.066 -10.593 1.00 85.25 101 ALA A CA 1
ATOM 806 C C . ALA A 1 101 ? 11.907 -0.038 -9.742 1.00 85.25 101 ALA A C 1
ATOM 808 O O . ALA A 1 101 ? 12.917 -0.599 -10.152 1.00 85.25 101 ALA A O 1
ATOM 809 N N . SER A 1 102 ? 11.290 -0.396 -8.611 1.00 81.00 102 SER A N 1
ATOM 810 C CA . SER A 1 102 ? 11.805 -1.410 -7.685 1.00 81.00 102 SER A CA 1
ATOM 811 C C . SER A 1 102 ? 11.790 -2.825 -8.278 1.00 81.00 102 SER A C 1
ATOM 813 O O . SER A 1 102 ? 12.723 -3.582 -8.051 1.00 81.00 102 SER A O 1
ATOM 815 N N . TYR A 1 103 ? 10.751 -3.185 -9.040 1.00 81.06 103 TYR A N 1
ATOM 816 C CA . TYR A 1 103 ? 10.580 -4.550 -9.572 1.00 81.06 103 TYR A CA 1
ATOM 817 C C . TYR A 1 103 ? 10.926 -4.696 -11.065 1.00 81.06 103 TYR A C 1
ATOM 819 O O . TYR A 1 103 ? 11.218 -5.794 -11.532 1.00 81.06 103 TYR A O 1
ATOM 827 N N . PHE A 1 104 ? 10.879 -3.608 -11.835 1.00 81.06 104 PHE A N 1
ATOM 828 C CA . PHE A 1 104 ? 11.029 -3.616 -13.297 1.00 81.06 104 PHE A CA 1
ATOM 829 C C . PHE A 1 104 ? 12.085 -2.622 -13.810 1.00 81.06 104 PHE A C 1
ATOM 831 O O . PHE A 1 104 ? 12.434 -2.674 -14.988 1.00 81.06 104 PHE A O 1
ATOM 838 N N . GLY A 1 105 ? 12.606 -1.730 -12.959 1.00 71.94 105 GLY A N 1
ATOM 839 C CA . GLY A 1 105 ? 13.647 -0.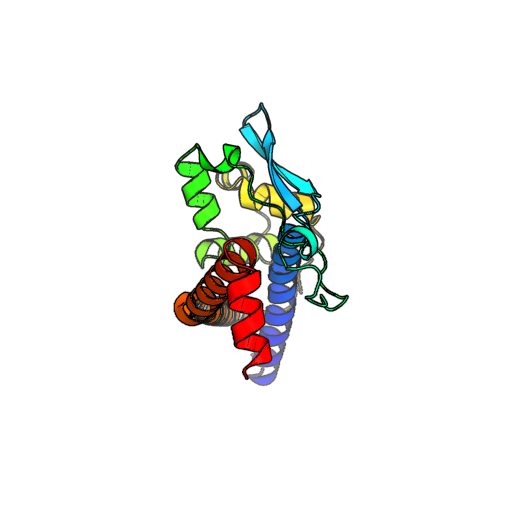766 -13.321 1.00 71.94 105 GLY A CA 1
ATOM 840 C C . GLY A 1 105 ? 15.053 -1.372 -13.425 1.00 71.94 105 GLY A C 1
ATOM 841 O O . GLY A 1 105 ? 15.299 -2.543 -13.111 1.00 71.94 105 GLY A O 1
ATOM 842 N N . ILE A 1 106 ? 16.007 -0.558 -13.884 1.00 62.22 106 ILE A N 1
ATOM 843 C CA . ILE A 1 106 ? 17.438 -0.860 -13.741 1.00 62.22 106 ILE A CA 1
ATOM 844 C C . ILE A 1 106 ? 17.760 -0.735 -12.247 1.00 62.22 106 ILE A C 1
ATOM 846 O O . ILE A 1 106 ? 17.349 0.232 -11.609 1.00 62.22 106 ILE A O 1
ATOM 850 N N . GLN A 1 107 ? 18.386 -1.770 -11.689 1.00 54.78 107 GLN A N 1
ATOM 851 C CA . GLN A 1 107 ? 18.475 -2.073 -10.258 1.00 54.78 107 GLN A CA 1
ATOM 852 C C . GLN A 1 107 ? 19.488 -1.168 -9.531 1.00 54.78 107 GLN A C 1
ATOM 854 O O . GLN A 1 107 ? 20.376 -1.661 -8.857 1.00 54.78 107 GLN A O 1
ATOM 859 N N . ASP A 1 108 ? 19.341 0.152 -9.656 1.00 51.16 108 ASP A N 1
ATOM 860 C CA . ASP A 1 108 ? 20.198 1.152 -9.007 1.00 51.16 108 ASP A CA 1
ATOM 861 C C . ASP A 1 108 ? 19.374 2.060 -8.081 1.00 51.16 108 ASP A C 1
ATOM 863 O O . ASP A 1 108 ? 19.519 3.285 -8.067 1.00 51.16 108 ASP A O 1
ATOM 867 N N . VAL A 1 109 ? 18.464 1.479 -7.289 1.00 58.66 109 VAL A N 1
ATOM 868 C CA . VAL A 1 109 ? 17.902 2.221 -6.153 1.00 58.66 109 VAL A CA 1
ATOM 869 C C . VAL A 1 109 ? 18.991 2.288 -5.083 1.00 58.66 109 VAL A C 1
ATOM 871 O O . VAL A 1 109 ? 19.177 1.350 -4.311 1.00 58.66 109 VAL A O 1
ATOM 874 N N . THR A 1 110 ? 19.738 3.391 -5.066 1.00 64.19 110 THR A N 1
ATOM 875 C CA . THR A 1 110 ? 20.794 3.634 -4.076 1.00 64.19 110 THR A CA 1
ATOM 876 C C . THR A 1 110 ? 20.231 3.610 -2.652 1.00 64.19 110 THR A C 1
ATOM 878 O O . THR A 1 110 ? 19.080 3.993 -2.418 1.00 64.19 110 THR A O 1
ATOM 881 N N . GLU A 1 111 ? 21.049 3.221 -1.668 1.00 64.38 111 GLU A N 1
ATOM 882 C CA . GLU A 1 111 ? 20.666 3.267 -0.247 1.00 64.38 111 GLU A CA 1
ATOM 883 C C . GLU A 1 111 ? 20.169 4.657 0.186 1.00 64.38 111 GLU A C 1
ATOM 885 O O . GLU A 1 111 ? 19.253 4.771 0.999 1.00 64.38 111 GLU A O 1
ATOM 890 N N . GLU A 1 112 ? 20.704 5.728 -0.406 1.00 66.31 112 GLU A N 1
ATOM 891 C CA . GLU A 1 112 ? 20.240 7.100 -0.171 1.00 66.31 112 GLU A CA 1
ATOM 892 C C . GLU A 1 112 ? 18.801 7.346 -0.637 1.00 66.31 112 GLU A C 1
ATOM 894 O O . GLU A 1 112 ? 18.066 8.112 -0.011 1.00 66.31 112 GLU A O 1
ATOM 899 N N . THR A 1 113 ? 18.376 6.698 -1.724 1.00 69.94 113 THR A N 1
ATOM 900 C CA . THR A 1 113 ? 16.996 6.788 -2.218 1.00 69.94 113 THR A CA 1
ATOM 901 C C . THR A 1 113 ? 16.048 6.005 -1.308 1.00 69.94 113 THR A C 1
ATOM 903 O O . THR A 1 113 ? 14.942 6.468 -1.034 1.00 69.94 113 THR A O 1
ATOM 906 N N . LEU A 1 114 ? 16.495 4.868 -0.765 1.00 67.19 114 LEU A N 1
ATOM 907 C CA . LEU A 1 114 ? 15.728 4.054 0.188 1.00 67.19 114 LEU A CA 1
ATOM 908 C C . LEU A 1 114 ? 15.541 4.754 1.539 1.00 67.19 114 LEU A C 1
ATOM 910 O O . LEU A 1 114 ? 14.437 4.741 2.084 1.00 67.19 114 LEU A O 1
ATOM 914 N N . LYS A 1 115 ? 16.572 5.448 2.041 1.00 71.94 115 LYS A N 1
ATOM 915 C CA . LYS A 1 115 ? 16.487 6.250 3.278 1.00 71.94 115 LYS A CA 1
ATOM 916 C C . LYS A 1 115 ? 15.453 7.376 3.198 1.00 71.94 115 LYS A C 1
ATOM 918 O O . LYS A 1 115 ? 14.892 7.754 4.219 1.00 71.94 115 LYS A O 1
ATOM 923 N N . LYS A 1 116 ? 15.175 7.900 1.999 1.00 81.12 116 LYS A N 1
ATOM 924 C CA . LYS A 1 116 ? 14.128 8.917 1.771 1.00 81.12 116 LYS A CA 1
ATOM 925 C C . LYS A 1 116 ? 12.715 8.334 1.746 1.00 81.12 116 LYS A C 1
ATOM 927 O O . LYS A 1 116 ? 11.755 9.103 1.767 1.00 81.12 116 LYS A O 1
ATOM 932 N N . HIS A 1 117 ? 12.598 7.008 1.668 1.00 86.31 117 HIS A N 1
ATOM 933 C CA . HIS A 1 117 ? 11.331 6.297 1.560 1.00 86.31 117 HIS A CA 1
ATOM 934 C C . HIS A 1 117 ? 11.247 5.105 2.535 1.00 86.31 117 HIS A C 1
ATOM 936 O O . HIS A 1 117 ? 11.173 3.948 2.095 1.00 86.31 117 HIS A O 1
ATOM 942 N N . PRO A 1 118 ? 11.294 5.341 3.860 1.00 89.00 118 PRO A N 1
ATOM 943 C CA . PRO A 1 118 ? 11.233 4.295 4.879 1.00 89.00 118 PRO A CA 1
ATOM 944 C C . PRO A 1 118 ? 10.020 3.362 4.746 1.00 89.00 118 PRO A C 1
ATOM 946 O O . PRO A 1 118 ? 10.173 2.153 4.922 1.00 89.00 118 PRO A O 1
ATOM 949 N N . PHE A 1 119 ? 8.834 3.857 4.368 1.00 90.31 119 PHE A N 1
ATOM 950 C CA . PHE A 1 119 ? 7.658 2.984 4.228 1.00 90.31 119 PHE A CA 1
ATOM 951 C C . PHE A 1 119 ? 7.780 2.036 3.028 1.00 90.31 119 PHE A C 1
ATOM 953 O O . PHE A 1 119 ? 7.459 0.852 3.151 1.00 90.31 119 PHE A O 1
ATOM 960 N N . GLN A 1 120 ? 8.269 2.524 1.882 1.00 86.94 120 GLN A N 1
ATOM 961 C CA . GLN A 1 120 ? 8.539 1.669 0.716 1.00 86.94 120 GLN A CA 1
ATOM 962 C C . GLN A 1 120 ? 9.646 0.659 1.028 1.00 86.94 120 GLN A C 1
ATOM 964 O O . GLN A 1 120 ? 9.561 -0.499 0.621 1.00 86.94 120 GLN A O 1
ATOM 969 N N . THR A 1 121 ? 10.675 1.082 1.761 1.00 87.81 121 THR A N 1
ATOM 970 C CA . THR A 1 121 ? 11.781 0.209 2.160 1.00 87.81 121 THR A CA 1
ATOM 971 C C . THR A 1 121 ? 11.282 -0.948 3.022 1.00 87.81 121 THR A C 1
ATOM 973 O O . THR A 1 121 ? 11.552 -2.102 2.686 1.00 87.81 121 THR A O 1
ATOM 976 N N . ALA A 1 122 ? 10.470 -0.662 4.043 1.00 89.75 122 ALA A N 1
ATOM 977 C CA . ALA A 1 122 ? 9.856 -1.679 4.897 1.00 89.75 122 ALA A CA 1
ATOM 978 C C . ALA A 1 122 ? 8.970 -2.655 4.105 1.00 89.75 122 ALA A C 1
ATOM 980 O O . ALA A 1 122 ? 9.018 -3.869 4.307 1.00 89.75 122 ALA A O 1
ATOM 981 N N . LEU A 1 123 ? 8.167 -2.128 3.175 1.00 89.38 123 LEU A N 1
ATOM 982 C CA . LEU A 1 123 ? 7.313 -2.924 2.295 1.00 89.38 123 LEU A CA 1
ATOM 983 C C . LEU A 1 123 ? 8.122 -3.870 1.398 1.00 89.38 123 LEU A C 1
ATOM 985 O O . LEU A 1 123 ? 7.764 -5.039 1.254 1.00 89.38 123 LEU A O 1
ATOM 989 N N . ARG A 1 124 ? 9.211 -3.368 0.807 1.00 83.31 124 ARG A N 1
ATOM 990 C CA . ARG A 1 124 ? 10.088 -4.145 -0.074 1.00 83.31 124 ARG A CA 1
ATOM 991 C C . ARG A 1 124 ? 10.812 -5.247 0.692 1.00 83.31 124 ARG A C 1
ATOM 993 O O . ARG A 1 124 ? 10.780 -6.395 0.261 1.00 83.31 124 ARG A O 1
ATOM 1000 N N . GLN A 1 125 ? 11.417 -4.910 1.832 1.00 85.62 125 GLN A N 1
ATOM 1001 C CA . GLN A 1 125 ? 12.114 -5.876 2.688 1.00 85.62 125 GLN A CA 1
ATOM 1002 C C . GLN A 1 125 ? 11.193 -7.029 3.102 1.00 85.62 125 GLN A C 1
ATOM 1004 O O . GLN A 1 125 ? 11.602 -8.183 3.090 1.00 85.62 125 GLN A O 1
ATOM 1009 N N . ALA A 1 126 ? 9.930 -6.732 3.405 1.00 84.50 126 ALA A N 1
ATOM 1010 C CA . ALA A 1 126 ? 8.971 -7.731 3.856 1.00 84.50 126 ALA A CA 1
ATOM 1011 C C . ALA A 1 126 ? 8.455 -8.682 2.756 1.00 84.50 126 ALA A C 1
ATOM 1013 O O . ALA A 1 126 ? 7.933 -9.746 3.087 1.00 84.50 126 ALA A O 1
ATOM 1014 N N . LEU A 1 127 ? 8.564 -8.331 1.467 1.00 80.06 127 LEU A N 1
ATOM 1015 C CA . LEU A 1 127 ? 8.120 -9.204 0.370 1.00 80.06 127 LEU A CA 1
ATOM 1016 C C . LEU A 1 127 ? 9.210 -10.138 -0.170 1.00 80.06 127 LEU A C 1
ATOM 1018 O O . LEU A 1 127 ? 8.861 -11.033 -0.940 1.00 80.06 127 LEU A O 1
ATOM 1022 N N . ASN A 1 128 ? 10.476 -9.966 0.242 1.00 67.00 128 ASN A N 1
ATOM 1023 C CA . ASN A 1 128 ? 11.668 -10.512 -0.425 1.00 67.00 128 ASN A CA 1
ATOM 1024 C C . ASN A 1 128 ? 11.704 -10.132 -1.930 1.00 67.00 128 ASN A C 1
ATOM 1026 O O . ASN A 1 128 ? 10.685 -9.830 -2.548 1.00 67.00 128 ASN A O 1
ATOM 1030 N N . GLU A 1 129 ? 12.875 -10.086 -2.568 1.00 59.31 129 GLU A N 1
ATOM 1031 C CA . GLU A 1 129 ? 13.017 -9.625 -3.971 1.00 59.31 129 GLU A CA 1
ATOM 1032 C C . GLU A 1 129 ? 12.458 -10.623 -5.025 1.00 59.31 129 GLU A C 1
ATOM 1034 O O . GLU A 1 129 ? 12.937 -10.696 -6.155 1.00 59.31 129 GLU A O 1
ATOM 1039 N N . ASP A 1 130 ? 11.409 -11.387 -4.700 1.00 53.22 130 ASP A N 1
ATOM 1040 C CA . ASP A 1 130 ? 10.725 -12.305 -5.619 1.00 53.22 130 ASP A CA 1
ATOM 1041 C C . ASP A 1 130 ? 9.758 -11.545 -6.543 1.00 53.22 130 ASP A C 1
ATOM 1043 O O . ASP A 1 130 ? 8.519 -11.582 -6.458 1.00 53.22 130 ASP A O 1
ATOM 1047 N N . GLY A 1 131 ? 10.370 -10.821 -7.471 1.00 53.94 131 GLY A N 1
ATOM 1048 C CA . GLY A 1 131 ? 9.718 -10.128 -8.572 1.00 53.94 131 GLY A CA 1
ATOM 1049 C C . GLY A 1 131 ? 10.675 -10.006 -9.743 1.00 53.94 131 GLY A C 1
ATOM 1050 O O . GLY A 1 131 ? 11.004 -8.906 -10.165 1.00 53.94 131 GLY A O 1
ATOM 1051 N N . ARG A 1 132 ? 11.175 -11.147 -10.223 1.00 56.53 132 ARG A N 1
ATOM 1052 C CA . ARG A 1 132 ? 12.121 -11.195 -11.337 1.00 56.53 132 ARG A CA 1
ATOM 1053 C C . ARG A 1 132 ? 11.472 -10.687 -12.633 1.00 56.53 132 ARG A C 1
ATOM 1055 O O . ARG A 1 132 ? 10.303 -10.954 -12.907 1.00 56.53 132 ARG A O 1
ATOM 1062 N N . ARG A 1 133 ? 12.273 -9.965 -13.420 1.00 56.84 133 ARG A N 1
ATOM 1063 C CA . ARG A 1 133 ? 11.951 -9.399 -14.738 1.00 56.84 133 ARG A CA 1
ATOM 1064 C C . ARG A 1 133 ? 11.327 -10.435 -15.681 1.00 56.84 133 ARG A C 1
ATOM 1066 O O . ARG A 1 133 ? 11.861 -11.526 -15.842 1.00 56.84 133 ARG A O 1
ATOM 1073 N N . SER A 1 134 ? 10.277 -10.036 -16.398 1.00 53.81 134 SER A N 1
ATOM 1074 C CA . SER A 1 134 ? 10.017 -10.567 -17.741 1.00 53.81 134 SER A CA 1
ATOM 1075 C C . SER A 1 134 ? 10.968 -9.826 -18.685 1.00 53.81 134 SER A C 1
ATOM 1077 O O . SER A 1 134 ? 10.777 -8.645 -18.973 1.00 53.81 134 SER A O 1
ATOM 1079 N N . GLU A 1 135 ? 12.059 -10.481 -19.082 1.00 54.84 135 GLU A N 1
ATOM 1080 C CA . GLU A 1 135 ? 13.186 -9.879 -19.818 1.00 54.84 135 GLU A CA 1
ATOM 1081 C C . GLU A 1 135 ? 12.858 -9.419 -21.255 1.00 54.84 135 GLU A C 1
ATOM 1083 O O . GLU A 1 135 ? 13.744 -8.950 -21.961 1.00 54.84 135 GLU A O 1
ATOM 1088 N N . SER A 1 136 ? 11.606 -9.491 -21.718 1.00 61.19 136 SER A N 1
ATOM 1089 C CA . SER A 1 136 ? 11.278 -9.310 -23.143 1.00 61.19 136 SER A CA 1
ATOM 1090 C C . SER A 1 136 ? 10.341 -8.142 -23.477 1.00 61.19 136 SER A C 1
ATOM 1092 O O . SER A 1 136 ? 10.012 -7.932 -24.654 1.00 61.19 136 SER A O 1
ATOM 1094 N N . THR A 1 137 ? 9.888 -7.366 -22.487 1.00 68.38 137 THR A N 1
ATOM 1095 C CA . THR A 1 137 ? 8.896 -6.303 -22.724 1.00 68.38 137 THR A CA 1
ATOM 1096 C C . THR A 1 137 ? 9.558 -4.966 -23.070 1.00 68.38 137 THR A C 1
ATOM 1098 O O . THR A 1 137 ? 10.504 -4.526 -22.426 1.00 68.38 137 THR A O 1
ATOM 1101 N N . ASP A 1 138 ? 9.036 -4.307 -24.107 1.00 81.56 138 ASP A N 1
ATOM 1102 C CA . ASP A 1 138 ? 9.530 -3.017 -24.594 1.00 81.56 138 ASP A CA 1
ATOM 1103 C C . ASP A 1 138 ? 9.288 -1.906 -23.539 1.00 81.56 138 ASP A C 1
ATOM 1105 O O . ASP A 1 138 ? 8.151 -1.758 -23.072 1.00 81.56 138 ASP A O 1
ATOM 1109 N N . PRO A 1 139 ? 10.303 -1.099 -23.163 1.00 83.38 139 PRO A N 1
ATOM 1110 C CA . PRO A 1 139 ? 10.162 -0.040 -22.159 1.00 83.38 139 PRO A CA 1
ATOM 1111 C C . PRO A 1 139 ? 9.073 0.998 -22.471 1.00 83.38 139 PRO A C 1
ATOM 1113 O O . PRO A 1 139 ? 8.417 1.513 -21.560 1.00 83.38 139 PRO A O 1
ATOM 1116 N N . VAL A 1 140 ? 8.848 1.310 -23.750 1.00 86.00 140 VAL A N 1
ATOM 1117 C CA . VAL A 1 140 ? 7.794 2.236 -24.190 1.00 86.00 140 VAL A CA 1
ATOM 1118 C C . VAL A 1 140 ? 6.423 1.626 -23.916 1.00 86.00 140 VAL A C 1
ATOM 1120 O O . VAL A 1 140 ? 5.540 2.302 -23.377 1.00 86.00 140 VAL A O 1
ATOM 1123 N N . VAL A 1 141 ? 6.263 0.335 -24.215 1.00 86.62 141 VAL A N 1
ATOM 1124 C CA . VAL A 1 141 ? 5.032 -0.419 -23.946 1.00 86.62 141 VAL A CA 1
ATOM 1125 C C . VAL A 1 141 ? 4.765 -0.492 -22.439 1.00 86.62 141 VAL A C 1
ATOM 1127 O O . VAL A 1 141 ? 3.652 -0.173 -22.012 1.00 86.62 141 VAL A O 1
ATOM 1130 N N . MET A 1 142 ? 5.782 -0.794 -21.618 1.00 88.31 142 MET A N 1
ATOM 1131 C CA . MET A 1 142 ? 5.656 -0.780 -20.151 1.00 88.31 142 MET A CA 1
ATOM 1132 C C . MET A 1 142 ? 5.192 0.581 -19.632 1.00 88.31 142 MET A C 1
ATOM 1134 O O . MET A 1 142 ? 4.287 0.659 -18.800 1.00 88.31 142 MET A O 1
ATOM 1138 N N . LYS A 1 143 ? 5.790 1.672 -20.127 1.00 89.62 143 LYS A N 1
ATOM 1139 C CA . LYS A 1 143 ? 5.468 3.035 -19.689 1.00 89.62 143 LYS A CA 1
ATOM 1140 C C . LYS A 1 143 ? 4.019 3.408 -20.004 1.00 89.62 143 LYS A C 1
ATOM 1142 O O . LYS A 1 143 ? 3.327 3.956 -19.145 1.00 89.62 143 LYS A O 1
ATOM 1147 N N . LEU A 1 144 ? 3.543 3.105 -21.214 1.00 90.88 144 LEU A N 1
ATOM 1148 C CA . LEU A 1 144 ? 2.152 3.354 -21.611 1.00 90.88 144 LEU A CA 1
ATOM 1149 C C . LEU A 1 144 ? 1.172 2.538 -20.758 1.00 90.88 144 LEU A C 1
ATOM 1151 O O . LEU A 1 144 ? 0.205 3.087 -20.219 1.00 90.88 144 LEU A O 1
ATOM 1155 N N . ALA A 1 145 ? 1.465 1.252 -20.578 1.00 91.25 145 ALA A N 1
ATOM 1156 C CA . ALA A 1 145 ? 0.681 0.339 -19.760 1.00 91.25 145 ALA A CA 1
ATOM 1157 C C . ALA A 1 145 ? 0.617 0.781 -18.283 1.00 91.25 145 ALA A C 1
ATOM 1159 O O . ALA A 1 145 ? -0.465 0.840 -17.693 1.00 91.25 145 ALA A O 1
ATOM 1160 N N . LEU A 1 146 ? 1.752 1.191 -17.704 1.00 92.62 146 LEU A N 1
ATOM 1161 C CA . LEU A 1 146 ? 1.843 1.715 -16.339 1.00 92.62 146 LEU A CA 1
ATOM 1162 C C . LEU A 1 146 ? 1.002 2.983 -16.164 1.00 92.62 146 LEU A C 1
ATOM 1164 O O . LEU A 1 146 ? 0.226 3.084 -15.215 1.00 92.62 146 LEU A O 1
ATOM 1168 N N . ASN A 1 147 ? 1.104 3.939 -17.088 1.00 93.94 147 ASN A N 1
ATOM 1169 C CA . ASN A 1 147 ? 0.325 5.179 -17.026 1.00 93.94 147 ASN A CA 1
ATOM 1170 C C . ASN A 1 147 ? -1.186 4.909 -17.066 1.00 93.94 147 ASN A C 1
ATOM 1172 O O . ASN A 1 147 ? -1.963 5.560 -16.352 1.00 93.94 147 ASN A O 1
ATOM 1176 N N . ARG A 1 148 ? -1.608 3.921 -17.866 1.00 93.56 148 ARG A N 1
ATOM 1177 C CA . ARG A 1 148 ? -3.003 3.474 -17.913 1.00 93.56 148 ARG A CA 1
ATOM 1178 C C . ARG A 1 148 ? -3.426 2.845 -16.587 1.00 93.56 148 ARG A C 1
ATOM 1180 O O . ARG A 1 148 ? -4.475 3.218 -16.061 1.00 93.56 148 ARG A O 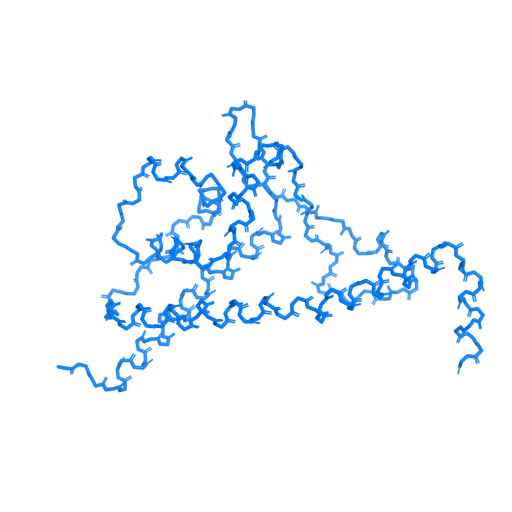1
ATOM 1187 N N . TYR A 1 149 ? -2.602 1.963 -16.022 1.00 93.06 149 TYR A N 1
ATOM 1188 C CA . TYR A 1 149 ? -2.848 1.355 -14.714 1.00 93.06 149 TYR A CA 1
ATOM 1189 C C . TYR A 1 149 ? -2.983 2.411 -13.611 1.00 93.06 149 TYR A C 1
ATOM 1191 O O . TYR A 1 149 ? -3.980 2.417 -12.895 1.00 93.06 149 TYR A O 1
ATOM 1199 N N . ILE A 1 150 ? -2.033 3.348 -13.505 1.00 93.19 150 ILE A N 1
ATOM 1200 C CA . ILE A 1 150 ? -2.036 4.421 -12.495 1.00 93.19 150 ILE A CA 1
ATOM 1201 C C . ILE A 1 150 ? -3.315 5.257 -12.594 1.00 93.19 150 ILE A C 1
ATOM 1203 O O . ILE A 1 150 ? -3.932 5.583 -11.578 1.00 93.19 150 ILE A O 1
ATOM 1207 N N . SER A 1 151 ? -3.737 5.587 -13.816 1.00 92.31 151 SER A N 1
ATOM 1208 C CA . SER A 1 151 ? -4.967 6.345 -14.056 1.00 92.31 151 SER A CA 1
ATOM 1209 C C . SER A 1 151 ? -6.203 5.571 -13.594 1.00 92.31 151 SER A C 1
ATOM 1211 O O . SER A 1 151 ? -7.044 6.119 -12.879 1.00 92.31 151 SER A O 1
ATOM 1213 N N . ASN A 1 152 ? -6.294 4.283 -13.938 1.00 88.88 152 ASN A N 1
ATOM 1214 C CA . ASN A 1 152 ? -7.390 3.416 -13.507 1.00 88.88 152 ASN A CA 1
ATOM 1215 C C . ASN A 1 152 ? -7.414 3.254 -11.982 1.00 88.88 152 ASN A C 1
ATOM 1217 O O . ASN A 1 152 ? -8.462 3.434 -11.364 1.00 88.88 152 ASN A O 1
ATOM 1221 N N . PHE A 1 153 ? -6.257 3.005 -11.367 1.00 88.19 153 PHE A N 1
ATOM 1222 C CA . PHE A 1 153 ? -6.106 2.893 -9.920 1.00 88.19 153 PHE A CA 1
ATOM 1223 C C . PHE A 1 153 ? -6.567 4.181 -9.226 1.00 88.19 153 PHE A C 1
ATOM 1225 O O . PHE A 1 153 ? -7.427 4.147 -8.346 1.00 88.19 153 PHE A O 1
ATOM 1232 N N . LYS A 1 154 ? -6.095 5.349 -9.682 1.00 86.75 154 LYS A N 1
ATOM 1233 C CA . LYS A 1 154 ? -6.548 6.654 -9.175 1.00 86.75 154 LYS A CA 1
ATOM 1234 C C . LYS A 1 154 ? -8.063 6.815 -9.295 1.00 86.75 154 LYS A C 1
ATOM 1236 O O . LYS A 1 154 ? -8.680 7.299 -8.351 1.00 86.75 154 LYS A O 1
ATOM 1241 N N . ASN A 1 155 ? -8.658 6.413 -10.417 1.00 84.50 155 ASN A N 1
ATOM 1242 C CA . ASN A 1 155 ? -10.101 6.509 -10.643 1.00 84.50 155 ASN A CA 1
ATOM 1243 C C . ASN A 1 155 ? -10.909 5.583 -9.725 1.00 84.50 155 ASN A C 1
ATOM 1245 O O . ASN A 1 155 ? -11.956 5.990 -9.226 1.00 84.50 155 ASN A O 1
ATOM 1249 N N . MET A 1 156 ? -10.415 4.376 -9.438 1.00 78.62 156 MET A N 1
ATOM 1250 C CA . MET A 1 156 ? -11.033 3.485 -8.449 1.00 78.62 156 MET A CA 1
ATOM 1251 C C . MET A 1 156 ? -11.050 4.135 -7.062 1.00 78.62 156 MET A C 1
ATOM 1253 O O . MET A 1 156 ? -12.087 4.179 -6.399 1.00 78.62 156 MET A O 1
ATOM 1257 N N . TRP A 1 157 ? -9.921 4.708 -6.638 1.00 69.62 157 TRP A N 1
ATOM 1258 C CA . TRP A 1 157 ? -9.795 5.315 -5.313 1.00 69.62 157 TRP A CA 1
ATOM 1259 C C . TRP A 1 157 ? -10.358 6.728 -5.208 1.00 69.62 157 TRP A C 1
ATOM 1261 O O . TRP A 1 157 ? -10.584 7.184 -4.092 1.00 69.62 157 TRP A O 1
ATOM 1271 N N . SER A 1 158 ? -10.587 7.448 -6.307 1.00 68.94 158 SER A N 1
ATOM 1272 C CA . SER A 1 158 ? -11.187 8.789 -6.296 1.00 68.94 158 SER A CA 1
ATOM 1273 C C . SER A 1 158 ? -12.706 8.750 -6.116 1.00 68.94 158 SER A C 1
ATOM 1275 O O . SER A 1 158 ? -13.280 9.724 -5.625 1.00 68.94 158 SER A O 1
ATOM 1277 N N . GLN A 1 159 ? -13.354 7.599 -6.342 1.00 64.25 159 GLN A N 1
ATOM 1278 C CA . GLN A 1 159 ? -14.764 7.359 -5.999 1.00 64.25 159 GLN A CA 1
ATOM 1279 C C . GLN A 1 159 ? -15.036 7.283 -4.474 1.00 64.25 159 GLN A C 1
ATOM 1281 O O . GLN A 1 159 ? -16.063 6.747 -4.043 1.00 64.25 159 GLN A O 1
ATOM 1286 N N . LYS A 1 160 ? -14.167 7.895 -3.644 1.00 56.94 160 LYS A N 1
ATOM 1287 C CA . LYS A 1 160 ? -14.219 8.000 -2.166 1.00 56.94 160 LYS A CA 1
ATOM 1288 C C . LYS A 1 160 ? -15.598 8.355 -1.615 1.00 56.94 160 LYS A C 1
ATOM 1290 O O . LYS A 1 160 ? -15.899 8.033 -0.471 1.00 56.94 160 LYS A O 1
ATOM 1295 N N . MET A 1 161 ? -16.431 9.037 -2.398 1.00 56.38 161 MET A N 1
ATOM 1296 C CA . MET A 1 161 ? -17.762 9.461 -1.970 1.00 56.38 161 MET A CA 1
ATOM 1297 C C . MET A 1 161 ? -18.718 8.291 -1.714 1.00 56.38 161 MET A C 1
ATOM 1299 O O . MET A 1 161 ? -19.526 8.388 -0.794 1.00 56.38 161 MET A O 1
ATOM 1303 N N . ARG A 1 162 ? -18.646 7.188 -2.474 1.00 62.34 162 ARG A N 1
ATOM 1304 C CA . ARG A 1 162 ? -19.564 6.049 -2.274 1.00 62.34 162 ARG A CA 1
ATOM 1305 C C . ARG A 1 162 ? -19.176 5.226 -1.045 1.00 62.34 162 ARG A C 1
ATOM 1307 O O . ARG A 1 162 ? -20.015 5.025 -0.172 1.00 62.34 162 ARG A O 1
ATOM 1314 N N . SER A 1 163 ? -17.904 4.848 -0.916 1.00 65.69 163 SER A N 1
ATOM 1315 C CA . SER A 1 163 ? -17.411 4.062 0.225 1.00 65.69 163 SER A CA 1
ATOM 1316 C C . SER A 1 163 ? -17.508 4.815 1.554 1.00 65.69 163 SER A C 1
ATOM 1318 O O . SER A 1 163 ? -17.986 4.250 2.533 1.00 65.69 163 SER A O 1
ATOM 1320 N N . ARG A 1 164 ? -17.165 6.113 1.595 1.00 70.19 164 ARG A N 1
ATOM 1321 C CA . ARG A 1 164 ? -17.319 6.934 2.813 1.00 70.19 164 ARG A CA 1
ATOM 1322 C C . ARG A 1 164 ? -18.777 7.091 3.236 1.00 70.19 164 ARG A C 1
ATOM 1324 O O . ARG A 1 164 ? -19.068 6.995 4.422 1.00 70.19 164 ARG A O 1
ATOM 1331 N N . LYS A 1 165 ? -19.701 7.316 2.291 1.00 77.31 165 LYS A N 1
ATOM 1332 C CA . LYS A 1 165 ? -21.138 7.425 2.605 1.00 77.31 165 LYS A CA 1
ATOM 1333 C C . LYS A 1 165 ? -21.680 6.126 3.195 1.00 77.31 165 LYS A C 1
ATOM 1335 O O . LYS A 1 165 ? -22.415 6.180 4.177 1.00 77.31 165 LYS A O 1
ATOM 1340 N N . VAL A 1 166 ? -21.314 4.983 2.615 1.00 77.81 166 VAL A N 1
ATOM 1341 C CA . VAL A 1 166 ? -21.722 3.666 3.122 1.00 77.81 166 VAL A CA 1
ATOM 1342 C C . VAL A 1 166 ? -21.119 3.416 4.503 1.00 77.81 166 VAL A C 1
ATOM 1344 O O . VAL A 1 166 ? -21.867 3.115 5.426 1.00 77.81 166 VAL A O 1
ATOM 1347 N N . LEU A 1 167 ? -19.813 3.637 4.685 1.00 78.12 167 LEU A N 1
ATOM 1348 C CA . LEU A 1 167 ? -19.147 3.447 5.976 1.00 78.12 167 LEU A CA 1
ATOM 1349 C C . LEU A 1 167 ? -19.751 4.334 7.072 1.00 78.12 167 LEU A C 1
ATOM 1351 O O . LEU A 1 167 ? -20.069 3.840 8.147 1.00 78.12 167 LEU A O 1
ATOM 1355 N N . ASN A 1 168 ? -19.986 5.619 6.791 1.00 83.31 168 ASN A N 1
ATOM 1356 C CA . ASN A 1 168 ? -20.619 6.525 7.751 1.00 83.31 168 ASN A CA 1
ATOM 1357 C C . ASN A 1 168 ? -22.031 6.061 8.123 1.00 83.31 168 ASN A C 1
ATOM 1359 O O . ASN A 1 168 ? -22.407 6.134 9.289 1.00 83.31 168 ASN A O 1
ATOM 1363 N N . ARG A 1 169 ? -22.816 5.560 7.158 1.00 85.06 169 ARG A N 1
ATOM 1364 C CA . ARG A 1 169 ? -24.139 4.986 7.448 1.00 85.06 169 ARG A CA 1
ATOM 1365 C C . ARG A 1 169 ? -24.031 3.750 8.335 1.00 85.06 169 ARG A C 1
ATOM 1367 O O . ARG A 1 169 ? -24.770 3.672 9.308 1.00 85.06 169 ARG A O 1
ATOM 1374 N N . VAL A 1 170 ? -23.104 2.837 8.039 1.00 81.81 170 VAL A N 1
ATOM 1375 C CA . VAL A 1 170 ? -22.856 1.644 8.863 1.00 81.81 170 VAL A CA 1
ATOM 1376 C C . VAL A 1 170 ? -22.473 2.048 10.286 1.00 81.81 170 VAL A C 1
ATOM 1378 O O . VAL A 1 170 ? -23.104 1.585 11.228 1.00 81.81 170 VAL A O 1
ATOM 1381 N N . LEU A 1 171 ? -21.529 2.979 10.454 1.00 83.25 171 LEU A N 1
ATOM 1382 C CA . LEU A 1 171 ? -21.122 3.482 11.770 1.00 83.25 171 LEU A CA 1
ATOM 1383 C C . LEU A 1 171 ? -22.292 4.106 12.538 1.00 83.25 171 LEU A C 1
ATOM 1385 O O . LEU A 1 171 ? -22.468 3.821 13.717 1.00 83.25 171 LEU A O 1
ATOM 1389 N N . ILE A 1 172 ? -23.123 4.920 11.879 1.00 86.44 172 ILE A N 1
ATOM 1390 C CA . ILE A 1 172 ? -24.314 5.515 12.504 1.00 86.44 172 ILE A CA 1
ATOM 1391 C C . ILE A 1 172 ? -25.299 4.431 12.954 1.00 86.44 172 ILE A C 1
ATOM 1393 O O . ILE A 1 172 ? -25.861 4.539 14.043 1.00 86.44 172 ILE A O 1
ATOM 1397 N N . VAL A 1 173 ? -25.529 3.405 12.133 1.00 83.50 173 VAL A N 1
ATOM 1398 C CA . VAL A 1 173 ? -26.424 2.291 12.478 1.00 83.50 173 VAL A CA 1
ATOM 1399 C C . VAL A 1 173 ? -25.869 1.507 13.665 1.00 83.50 173 VAL A C 1
ATOM 1401 O O . VAL A 1 173 ? -26.589 1.325 14.644 1.00 83.50 173 VAL A O 1
ATOM 1404 N N . LEU A 1 174 ? -24.588 1.132 13.632 1.00 80.75 174 LEU A N 1
ATOM 1405 C CA . LEU A 1 174 ? -23.922 0.436 14.736 1.00 80.75 174 LEU A CA 1
ATOM 1406 C C . LEU A 1 174 ? -23.999 1.248 16.036 1.00 80.75 174 LEU A C 1
ATOM 1408 O O . LEU A 1 174 ? -24.408 0.717 17.063 1.00 80.75 174 LEU A O 1
ATOM 1412 N N . LEU A 1 175 ? -23.718 2.555 15.983 1.00 82.81 175 LEU A N 1
ATOM 1413 C CA . LEU A 1 175 ? -23.834 3.452 17.137 1.00 82.81 175 LEU A CA 1
ATOM 1414 C C . LEU A 1 175 ? -25.261 3.519 17.685 1.00 82.81 175 LEU A C 1
ATOM 1416 O O . LEU A 1 175 ? -25.451 3.502 18.896 1.00 82.81 175 LEU A O 1
ATOM 1420 N N . ARG A 1 176 ? -26.281 3.585 16.823 1.00 83.88 176 ARG A N 1
ATOM 1421 C CA . ARG A 1 176 ? -27.686 3.600 17.265 1.00 83.88 176 ARG A CA 1
ATOM 1422 C C . ARG A 1 176 ? -28.082 2.295 17.940 1.00 83.88 176 ARG A C 1
ATOM 1424 O O . ARG A 1 176 ? -28.745 2.346 18.973 1.00 83.88 176 ARG A O 1
ATOM 1431 N N . ILE A 1 177 ? -27.661 1.161 17.381 1.00 80.50 177 ILE A N 1
ATOM 1432 C CA . ILE A 1 177 ? -27.900 -0.157 17.974 1.00 80.50 177 ILE A CA 1
ATOM 1433 C C . ILE A 1 177 ? -27.216 -0.243 19.341 1.00 80.50 177 ILE A C 1
ATOM 1435 O O . ILE A 1 177 ? -27.838 -0.695 20.296 1.00 80.50 177 ILE A O 1
ATOM 1439 N N . HIS A 1 178 ? -25.977 0.237 19.456 1.00 77.25 178 HIS A N 1
ATOM 1440 C CA . HIS A 1 178 ? -25.218 0.156 20.701 1.00 77.25 178 HIS A CA 1
ATOM 1441 C C . HIS A 1 178 ? -25.742 1.115 21.785 1.00 77.25 178 HIS A C 1
ATOM 1443 O O . HIS A 1 178 ? -25.882 0.726 22.940 1.00 77.25 178 HIS A O 1
ATOM 1449 N N . LEU A 1 179 ? -26.101 2.351 21.417 1.00 82.38 179 LEU A N 1
ATOM 1450 C CA . LEU A 1 179 ? -26.586 3.373 22.355 1.00 82.38 179 LEU A CA 1
ATOM 1451 C C . LEU A 1 179 ? -28.065 3.205 22.739 1.00 82.38 179 LEU A C 1
ATOM 1453 O O . LEU A 1 179 ? -28.471 3.643 23.813 1.00 82.38 179 LEU A O 1
ATOM 1457 N N . ALA A 1 180 ? -28.896 2.619 21.870 1.00 84.69 180 ALA A N 1
ATOM 1458 C CA . ALA A 1 180 ? -30.338 2.483 22.096 1.00 84.69 180 ALA A CA 1
ATOM 1459 C C . ALA A 1 180 ? -30.906 1.133 21.598 1.00 84.69 180 ALA A C 1
ATOM 1461 O O . ALA A 1 180 ? -31.868 1.115 20.819 1.00 84.69 180 ALA A O 1
ATOM 1462 N N . PRO A 1 181 ? -30.390 -0.014 22.082 1.00 77.25 181 PRO A N 1
ATOM 1463 C CA . PRO A 1 181 ? -30.692 -1.337 21.527 1.00 77.25 181 PRO A CA 1
ATOM 1464 C C . PRO A 1 181 ? -32.180 -1.707 21.581 1.00 77.25 181 PRO A C 1
ATOM 1466 O O . PRO A 1 181 ?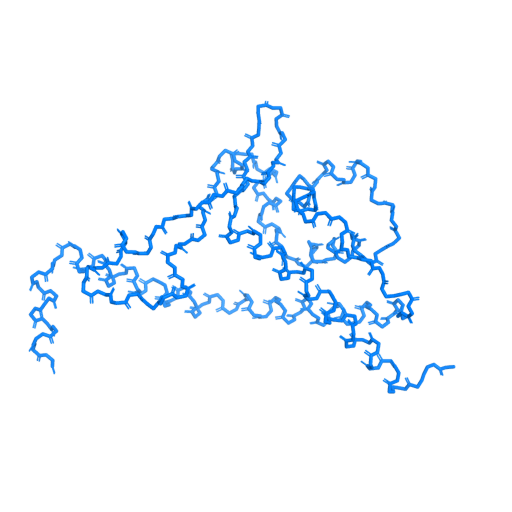 -32.691 -2.328 20.653 1.00 77.25 181 PRO A O 1
ATOM 1469 N N . LYS A 1 182 ? -32.903 -1.299 22.636 1.00 79.56 182 LYS A N 1
ATOM 1470 C CA . LYS A 1 182 ? -34.351 -1.555 22.774 1.00 79.56 182 LYS A CA 1
ATOM 1471 C C . LYS A 1 182 ? -35.186 -0.770 21.757 1.00 79.56 182 LYS A C 1
ATOM 1473 O O . LYS A 1 182 ? -36.174 -1.287 21.250 1.00 79.56 182 LYS A O 1
ATOM 1478 N N . ARG A 1 183 ? -34.796 0.478 21.467 1.00 81.00 183 ARG A N 1
ATOM 1479 C CA . ARG A 1 183 ? -35.504 1.341 20.509 1.00 81.00 183 ARG A CA 1
ATOM 1480 C C . ARG A 1 183 ? -35.325 0.830 19.086 1.00 81.00 183 ARG A C 1
ATOM 1482 O O . ARG A 1 183 ? -36.281 0.818 18.323 1.00 81.00 183 ARG A O 1
ATOM 1489 N N . GLU A 1 184 ? -34.104 0.440 18.735 1.00 79.88 184 GLU A N 1
ATOM 1490 C CA . GLU A 1 184 ? -33.819 -0.059 17.390 1.00 79.88 184 GLU A CA 1
ATOM 1491 C C . GLU A 1 184 ? -34.407 -1.462 17.165 1.00 79.88 184 GLU A C 1
ATOM 1493 O O . GLU A 1 184 ? -34.919 -1.703 16.080 1.00 79.88 184 GLU A O 1
ATOM 1498 N N . ARG A 1 185 ? -34.457 -2.341 18.184 1.00 74.62 185 ARG A N 1
ATOM 1499 C CA . ARG A 1 185 ? -35.175 -3.630 18.082 1.00 74.62 185 ARG A CA 1
ATOM 1500 C C . ARG A 1 185 ? -36.657 -3.465 17.740 1.00 74.62 185 ARG A C 1
ATOM 1502 O O . ARG A 1 185 ? -37.106 -4.070 16.778 1.00 74.62 185 ARG A O 1
ATOM 1509 N N . ARG A 1 186 ? -37.379 -2.577 18.435 1.00 77.38 186 ARG A N 1
ATOM 1510 C CA . ARG A 1 186 ? -38.803 -2.313 18.142 1.00 77.38 186 ARG A CA 1
ATOM 1511 C C . ARG A 1 186 ? -39.039 -1.862 16.702 1.00 77.38 186 ARG A C 1
ATOM 1513 O O . ARG A 1 186 ? -39.949 -2.349 16.057 1.00 77.38 186 ARG A O 1
ATOM 1520 N N . LYS A 1 187 ? -38.178 -0.989 16.170 1.00 74.69 187 LYS A N 1
ATOM 1521 C CA . LYS A 1 187 ? -38.279 -0.542 14.770 1.00 74.69 187 LYS A CA 1
ATOM 1522 C C . LYS A 1 187 ? -38.075 -1.660 13.752 1.00 74.69 187 LYS A C 1
ATOM 1524 O O . LYS A 1 187 ? -38.576 -1.540 12.646 1.00 74.69 187 LYS A O 1
ATOM 1529 N N . ILE A 1 188 ? -37.275 -2.672 14.089 1.00 69.12 188 ILE A N 1
ATOM 1530 C CA . ILE A 1 188 ? -37.029 -3.831 13.224 1.00 69.12 188 ILE A CA 1
ATOM 1531 C C . ILE A 1 188 ? -38.193 -4.823 13.327 1.00 69.12 188 ILE A C 1
ATOM 1533 O O . ILE A 1 188 ? -38.548 -5.421 12.327 1.00 69.12 188 ILE A O 1
ATOM 1537 N N . GLU A 1 189 ? -38.783 -4.982 14.514 1.00 69.69 189 GLU A N 1
ATOM 1538 C CA . GLU A 1 189 ? -39.940 -5.859 14.760 1.00 69.69 189 GLU A CA 1
ATOM 1539 C C . GLU A 1 189 ? -41.265 -5.289 14.213 1.00 69.69 189 GLU A C 1
ATOM 1541 O O . GLU A 1 189 ? -42.200 -6.043 13.968 1.00 69.69 189 GLU A O 1
ATOM 1546 N N . GLU A 1 190 ? -41.353 -3.968 14.028 1.00 66.50 190 GLU A N 1
ATOM 1547 C CA . GLU A 1 190 ? -42.504 -3.265 13.435 1.00 66.50 190 GLU A CA 1
ATOM 1548 C C . GLU A 1 190 ? -42.434 -3.138 11.894 1.00 66.50 190 GLU A C 1
ATOM 1550 O O . GLU A 1 190 ? -43.371 -2.611 11.289 1.00 66.50 190 GLU A O 1
ATOM 1555 N N . LEU A 1 191 ? -41.338 -3.585 11.264 1.00 54.62 191 LEU A N 1
ATOM 1556 C CA . LEU A 1 191 ? -41.135 -3.635 9.805 1.00 54.62 191 LEU A CA 1
ATOM 1557 C C . LEU A 1 191 ? -41.492 -5.015 9.240 1.00 54.62 191 LEU A C 1
ATOM 1559 O O . LEU A 1 191 ? -42.044 -5.035 8.116 1.00 54.62 191 LEU A O 1
#